Protein 5LVA (pdb70)

Solvent-accessible surface area: 15541 Å² total; per-residue (Å²): 189,109,5,0,0,1,1,0,25,64,70,12,138,143,12,95,11,6,78,25,4,0,65,37,3,121,115,7,120,29,25,46,50,14,29,0,34,127,67,15,111,110,32,63,23,71,44,116,81,2,26,106,33,0,79,101,11,75,13,6,0,6,2,0,14,22,67,37,15,19,2,0,8,0,0,10,19,2,3,25,82,0,5,77,135,33,26,1,72,36,122,121,11,71,35,3,178,60,31,46,4,0,0,2,3,6,1,51,28,60,114,129,4,17,74,89,85,6,90,14,83,24,37,9,68,52,0,3,35,10,11,40,2,0,0,60,99,7,26,13,75,55,7,68,34,22,32,24,43,67,22,58,108,25,40,198,78,90,35,61,99,4,9,68,75,0,84,105,33,0,71,98,99,102,32,0,0,0,1,0,19,47,80,34,160,135,8,92,10,6,118,29,4,12,82,37,2,171,126,3,116,43,24,55,52,16,30,0,34,139,72,18,105,108,30,64,24,70,36,118,95,1,20,117,29,0,75,125,24,113,14,6,0,5,2,0,10,22,64,37,15,15,1,0,5,0,0,9,20,3,5,26,86,0,6,76,146,37,27,1,70,34,114,127,6,66,34,3,170,62,32,46,5,0,0,2,2,7,0,49,29,50,107,119,7,17,94,84,80,14,88,11,79,36,31,7,70,59,0,1,49,8,13,39,2,1,0,60,101,6,30,14,71,56,6,72,33,20,32,17,45,71,25,72,107,32,30,203,80,93,51,63,99,5,10,87,91,0,82,108,30,0,70,96,94,105

Organism: Bacillus subtilis (NCBI:txid1423)

InterPro domains:
  IPR003680 Flavodoxin-like fold [PF02525] (1-170)
  IPR029039 Flavoprotein-like superfamily [G3DSA:3.40.50.360] (1-174)
  IPR029039 Flavoprotein-like superfamily [SSF52218] (1-173)
  IPR046980 Glutathione-regulated potassium-efflux system ancillary protein KefG/KefF [PTHR47307] (1-172)

B-factor: mean 28.19, std 11.15, range [11.03, 95.71]

Radius of gyration: 20.19 Å; Cα contacts (8 Å, |Δi|>4): 621; chains: 2; bounding box: 51×56×42 Å

Secondary structure (DSSP, 8-state):
--EEEEE--TTTTT-SHHHHHHHTTTT-TTEEEEEHHHH-TT----HHHHHHHHHH-SEEEEEEE-BTTB--HHHHHHHHHHS-BTTTBSSS--TTTT-EEEEEEE-SS-GGGSSTTSTT-S-HHHHTHHHHHHHHHHT-EEPPPEEE-STTTS-HHHHHHHHHHHHHHHH---/-EEEE--TTTTT-SHHHHHHHHHSS-TT-EEEEHHHH-TT----HHHHHHHHHT-SEEEEEEE-BTTB--HHHHHHHHHHS-BTTTBSTT--TTTT-EEEEEEE-SS-GGGSSTTSTT-S-HHHHTHHHHHHHHHHTPEEPPPEEE--TTT--THHHHHHHHHHHHHHH---

Structure (mmCIF, N/CA/C/O backbone):
data_5LVA
#
_entry.id   5LVA
#
_cell.length_a   66.840
_cell.length_b   66.840
_cell.length_c   335.000
_cell.angle_alpha   90.000
_cell.angle_beta   90.000
_cell.angle_gamma   120.000
#
_symmetry.space_group_name_H-M   'P 61 2 2'
#
loop_
_entity.id
_entity.type
_entity.pdbx_description
1 polymer 'NAD(P)H-FMN oxidoreductase'
2 non-polymer 'FLAVIN MONONUCLEOTIDE'
3 water water
#
loop_
_atom_site.group_PDB
_atom_site.id
_atom_site.type_symbol
_atom_site.label_atom_id
_atom_site.label_alt_id
_atom_site.label_comp_id
_atom_site.label_asym_id
_atom_site.label_entity_id
_atom_site.label_seq_id
_atom_site.pdbx_PDB_ins_code
_atom_site.Cartn_x
_atom_site.Cartn_y
_atom_site.Cartn_z
_atom_site.occupancy
_atom_site.B_iso_or_equiv
_atom_site.auth_seq_id
_atom_site.auth_comp_id
_atom_site.auth_asym_id
_atom_site.auth_atom_id
_atom_site.pdbx_PDB_model_num
ATOM 1 N N . MET A 1 1 ? 36.506 -9.414 8.196 1.00 38.89 1 MET A N 1
ATOM 2 C CA . MET A 1 1 ? 36.848 -8.982 6.839 1.00 43.71 1 MET A CA 1
ATOM 3 C C . MET A 1 1 ? 36.818 -10.159 5.863 1.00 36.77 1 MET A C 1
ATOM 4 O O . MET A 1 1 ? 35.949 -10.219 5.000 1.00 37.75 1 MET A O 1
ATOM 9 N N . LYS A 1 2 ? 37.750 -11.098 6.000 1.00 32.52 2 LYS A N 1
ATOM 10 C CA . LYS A 1 2 ? 37.760 -12.271 5.123 1.00 31.79 2 LYS A CA 1
ATOM 11 C C . LYS A 1 2 ? 36.836 -13.377 5.619 1.00 28.04 2 LYS A C 1
ATOM 12 O O . LYS A 1 2 ? 37.108 -14.024 6.615 1.00 22.69 2 LYS A O 1
ATOM 18 N N . VAL A 1 3 ? 35.750 -13.608 4.895 1.00 28.00 3 VAL A N 1
ATOM 19 C CA . VAL A 1 3 ? 34.729 -14.521 5.367 1.00 22.89 3 VAL A CA 1
ATOM 20 C C . VAL A 1 3 ? 34.521 -15.710 4.450 1.00 23.64 3 VAL A C 1
ATOM 21 O O . VAL A 1 3 ? 34.152 -15.555 3.297 1.00 27.94 3 VAL A O 1
ATOM 25 N N . LEU A 1 4 ? 34.747 -16.904 4.983 1.00 22.98 4 LEU A N 1
ATOM 26 C CA . LEU A 1 4 ? 34.521 -18.139 4.253 1.00 18.46 4 LEU A CA 1
ATOM 27 C C . LEU A 1 4 ? 33.127 -18.686 4.565 1.00 22.54 4 LEU A C 1
ATOM 28 O O . LEU A 1 4 ? 32.828 -18.988 5.710 1.00 24.95 4 LEU A O 1
ATOM 33 N N . VAL A 1 5 ? 32.261 -18.773 3.561 1.00 21.79 5 VAL A N 1
ATOM 34 C CA . VAL A 1 5 ? 30.924 -19.317 3.763 1.00 17.70 5 VAL A CA 1
ATOM 35 C C . VAL A 1 5 ? 30.847 -20.695 3.159 1.00 21.00 5 VAL A C 1
ATOM 36 O O . VAL A 1 5 ? 30.823 -20.847 1.939 1.00 24.36 5 VAL A O 1
ATOM 40 N N . LEU A 1 6 ? 30.802 -21.704 4.014 1.00 19.14 6 LEU A N 1
ATOM 41 C CA . LEU A 1 6 ? 30.662 -23.067 3.551 1.00 17.05 6 LEU A CA 1
ATOM 42 C C . LEU A 1 6 ? 29.196 -23.468 3.534 1.00 19.77 6 LEU A C 1
ATOM 43 O O . LEU A 1 6 ? 28.612 -23.694 4.578 1.00 19.90 6 LEU A O 1
ATOM 48 N N . ALA A 1 7 ? 28.598 -23.549 2.346 1.00 20.37 7 ALA A N 1
ATOM 49 C CA . ALA A 1 7 ? 27.179 -23.878 2.243 1.00 16.25 7 ALA A CA 1
ATOM 50 C C . ALA A 1 7 ? 26.984 -25.362 2.034 1.00 18.61 7 ALA A C 1
ATOM 51 O O . ALA A 1 7 ? 27.612 -25.956 1.172 1.00 19.35 7 ALA A O 1
ATOM 53 N N . PHE A 1 8 ? 26.116 -25.960 2.845 1.00 17.62 8 PHE A N 1
ATOM 54 C CA . PHE A 1 8 ? 25.852 -27.386 2.761 1.00 16.50 8 PHE A CA 1
ATOM 55 C C . PHE A 1 8 ? 24.380 -27.668 2.482 1.00 19.89 8 PHE A C 1
ATOM 56 O O . PHE A 1 8 ? 23.570 -27.791 3.396 1.00 23.61 8 PHE A O 1
ATOM 64 N N . HIS A 1 9 ? 24.052 -27.777 1.209 1.00 15.66 9 HIS A N 1
ATOM 65 C CA . HIS A 1 9 ? 22.720 -28.094 0.774 1.00 16.47 9 HIS A CA 1
ATOM 66 C C . HIS A 1 9 ? 22.823 -29.099 -0.366 1.00 20.77 9 HIS A C 1
ATOM 67 O O . HIS A 1 9 ? 23.565 -28.890 -1.309 1.00 21.27 9 HIS A O 1
ATOM 74 N N . PRO A 1 10 ? 22.101 -30.215 -0.260 1.00 23.00 10 PRO A N 1
ATOM 75 C CA . PRO A 1 10 ? 22.235 -31.299 -1.233 1.00 16.94 10 PRO A CA 1
ATOM 76 C C . PRO A 1 10 ? 21.944 -30.879 -2.666 1.00 21.95 10 PRO A C 1
ATOM 77 O O . PRO A 1 10 ? 22.508 -31.448 -3.596 1.00 27.71 10 PRO A O 1
ATOM 81 N N . ASN A 1 11 ? 21.081 -29.888 -2.842 1.00 25.45 11 ASN A N 1
ATOM 82 C CA . ASN A 1 11 ? 20.730 -29.414 -4.172 1.00 18.79 11 ASN A CA 1
ATOM 83 C C . ASN A 1 11 ? 20.452 -27.929 -4.154 1.00 24.89 11 ASN A C 1
ATOM 84 O O . ASN A 1 11 ? 19.316 -27.498 -4.001 1.00 25.68 11 ASN A O 1
ATOM 89 N N . MET A 1 12 ? 21.501 -27.149 -4.328 1.00 24.41 12 MET A N 1
ATOM 90 C CA . MET A 1 12 ? 21.406 -25.701 -4.290 1.00 25.13 12 MET A CA 1
ATOM 91 C C . MET A 1 12 ? 20.590 -25.078 -5.441 1.00 33.65 12 MET A C 1
ATOM 92 O O . MET A 1 12 ? 20.290 -23.888 -5.420 1.00 37.74 12 MET A O 1
ATOM 97 N N . GLU A 1 13 ? 20.258 -25.866 -6.455 1.00 28.29 13 GLU A N 1
ATOM 98 C CA . GLU A 1 13 ? 19.435 -25.374 -7.551 1.00 33.37 13 GLU A CA 1
ATOM 99 C C . GLU A 1 13 ? 17.966 -25.499 -7.192 1.00 33.26 13 GLU A C 1
ATOM 100 O O . GLU A 1 13 ? 17.1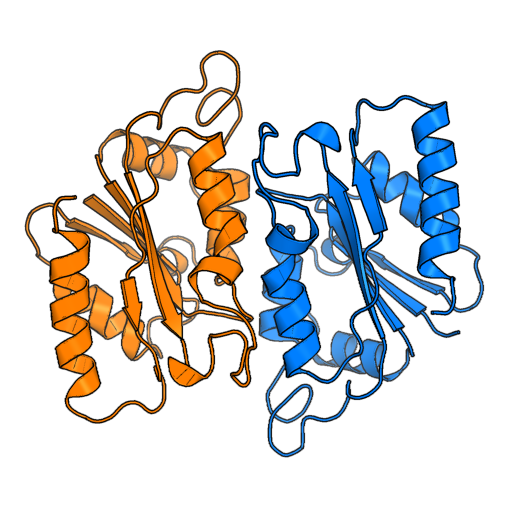45 -24.694 -7.621 1.00 40.57 13 GLU A O 1
ATOM 106 N N . GLN A 1 14 ? 17.641 -26.525 -6.413 1.00 30.00 14 GLN A N 1
ATOM 107 C CA . GLN A 1 14 ? 16.268 -26.772 -5.990 1.00 27.44 14 GLN A CA 1
ATOM 108 C C . GLN A 1 14 ? 15.947 -26.009 -4.707 1.00 26.76 14 GLN A C 1
ATOM 109 O O . GLN A 1 14 ? 14.788 -25.789 -4.383 1.00 27.81 14 GLN A O 1
ATOM 115 N N . SER A 1 15 ? 16.992 -25.613 -3.989 1.00 26.84 15 SER A N 1
ATOM 116 C CA . SER A 1 15 ? 16.868 -24.836 -2.758 1.00 24.98 15 SER A CA 1
ATOM 117 C C . SER A 1 15 ? 16.076 -23.571 -2.992 1.00 21.80 15 SER A C 1
ATOM 118 O O . SER A 1 15 ? 16.223 -22.941 -4.028 1.00 29.08 15 SER A O 1
ATOM 121 N N . VAL A 1 16 ? 15.248 -23.189 -2.032 1.00 19.26 16 VAL A N 1
ATOM 122 C CA . VAL A 1 16 ? 14.588 -21.902 -2.109 1.00 20.66 16 VAL A CA 1
ATOM 123 C C . VAL A 1 16 ? 15.264 -20.882 -1.205 1.00 21.47 16 VAL A C 1
ATOM 124 O O . VAL A 1 16 ? 15.711 -19.843 -1.679 1.00 24.32 16 VAL A O 1
ATOM 128 N N . VAL A 1 17 ? 15.350 -21.190 0.089 1.00 23.51 17 VAL A N 1
ATOM 129 C CA . VAL A 1 17 ? 15.819 -20.235 1.092 1.00 19.63 17 VAL A CA 1
ATOM 130 C C . VAL A 1 17 ? 17.323 -20.009 1.060 1.00 22.72 17 VAL A C 1
ATOM 131 O O . VAL A 1 17 ? 17.794 -18.879 0.966 1.00 24.10 17 VAL A O 1
ATOM 135 N N . ASN A 1 18 ? 18.079 -21.091 1.150 1.00 23.06 18 ASN A N 1
ATOM 136 C CA . ASN A 1 18 ? 19.525 -20.993 1.174 1.00 20.37 18 ASN A CA 1
ATOM 137 C C . ASN A 1 18 ? 20.082 -20.430 -0.108 1.00 24.80 18 ASN A C 1
ATOM 138 O O . ASN A 1 18 ? 21.070 -19.699 -0.094 1.00 25.84 18 ASN A O 1
ATOM 143 N N . ARG A 1 19 ? 19.422 -20.753 -1.212 1.00 25.45 19 ARG A N 1
ATOM 144 C CA . ARG A 1 19 ? 19.762 -20.191 -2.512 1.00 25.88 19 ARG A CA 1
ATOM 145 C C . ARG A 1 19 ? 19.650 -18.661 -2.493 1.00 29.08 19 ARG A C 1
ATOM 146 O O . ARG A 1 19 ? 20.558 -17.948 -2.917 1.00 31.11 19 ARG A O 1
ATOM 154 N N . ALA A 1 20 ? 18.535 -18.167 -1.975 1.00 25.70 20 ALA A N 1
ATOM 155 C CA . ALA A 1 20 ? 18.310 -16.734 -1.856 1.00 25.16 20 ALA A CA 1
ATOM 156 C C . ALA A 1 20 ? 19.335 -16.057 -0.953 1.00 25.65 20 ALA A C 1
ATOM 157 O O . ALA A 1 20 ? 19.757 -14.931 -1.206 1.00 28.10 20 ALA A O 1
ATOM 159 N N . PHE A 1 21 ? 19.719 -16.741 0.111 1.00 26.89 21 PHE A N 1
ATOM 160 C CA . PHE A 1 21 ? 20.681 -16.198 1.051 1.00 24.73 21 PHE A CA 1
ATOM 161 C C . PHE A 1 21 ? 22.047 -16.131 0.399 1.00 25.20 21 PHE A C 1
ATOM 162 O O . PHE A 1 21 ? 22.723 -15.110 0.452 1.00 30.62 21 PHE A O 1
ATOM 170 N N . ALA A 1 22 ? 22.447 -17.233 -0.213 1.00 20.81 22 ALA A N 1
ATOM 171 C CA . ALA A 1 22 ? 23.711 -17.298 -0.926 1.00 26.52 22 ALA A CA 1
ATOM 172 C C . ALA A 1 22 ? 23.830 -16.230 -2.020 1.00 31.18 22 ALA A C 1
ATOM 173 O O . ALA A 1 22 ? 24.902 -15.667 -2.208 1.00 38.79 22 ALA A O 1
ATOM 175 N N . ASP A 1 23 ? 22.738 -15.953 -2.731 1.00 29.42 23 ASP A N 1
ATOM 176 C CA . ASP A 1 23 ? 22.749 -14.981 -3.833 1.00 38.35 23 ASP A CA 1
ATOM 177 C C . ASP A 1 23 ? 23.211 -13.592 -3.417 1.00 35.09 23 ASP A C 1
ATOM 178 O O . ASP A 1 23 ? 23.824 -12.875 -4.198 1.00 37.13 23 ASP A O 1
ATOM 183 N N . THR A 1 24 ? 22.907 -13.216 -2.184 1.00 28.66 24 THR A N 1
ATOM 184 C CA . THR A 1 24 ? 23.190 -11.877 -1.701 1.00 26.52 24 THR A CA 1
ATOM 185 C C . THR A 1 24 ? 24.676 -11.640 -1.451 1.00 34.74 24 THR A C 1
ATOM 186 O O . THR A 1 24 ? 25.081 -10.516 -1.204 1.00 39.91 24 THR A O 1
ATOM 190 N N . LEU A 1 25 ? 25.486 -12.692 -1.529 1.00 39.03 25 LEU A N 1
ATOM 191 C CA . LEU A 1 25 ? 26.914 -12.591 -1.228 1.00 38.97 25 LEU A CA 1
ATOM 192 C C . LEU A 1 25 ? 27.852 -12.766 -2.442 1.00 49.31 25 LEU A C 1
ATOM 193 O O . LEU A 1 25 ? 29.072 -12.679 -2.306 1.00 48.72 25 LEU A O 1
ATOM 198 N N . LYS A 1 26 ? 27.288 -12.984 -3.627 1.00 50.80 26 LYS A N 1
ATOM 199 C CA . LYS A 1 26 ? 28.090 -13.247 -4.827 1.00 58.13 26 LYS A CA 1
ATOM 200 C C . LYS A 1 26 ? 28.834 -12.028 -5.373 1.00 62.18 26 LYS A C 1
ATOM 201 O O . LYS A 1 26 ? 29.207 -12.003 -6.551 1.00 56.82 26 LYS A O 1
ATOM 207 N N . ASP A 1 27 ? 29.056 -11.025 -4.537 1.00 60.95 27 ASP A N 1
ATOM 208 C CA . ASP A 1 27 ? 29.670 -9.795 -5.010 1.00 62.70 27 ASP A CA 1
ATOM 209 C C . ASP A 1 27 ? 30.190 -8.985 -3.841 1.00 61.70 27 ASP A C 1
ATOM 210 O O . ASP A 1 27 ? 30.900 -8.001 -4.025 1.00 69.84 27 ASP A O 1
ATOM 215 N N . ALA A 1 28 ? 29.826 -9.397 -2.635 1.00 51.81 28 ALA A N 1
ATOM 216 C CA . ALA A 1 28 ? 30.389 -8.783 -1.451 1.00 57.46 28 ALA A CA 1
ATOM 217 C C . ALA A 1 28 ? 31.888 -9.054 -1.423 1.00 60.23 28 ALA A C 1
ATOM 218 O O . ALA A 1 28 ? 32.311 -10.206 -1.432 1.00 58.40 28 ALA A O 1
ATOM 220 N N . PRO A 1 29 ? 32.703 -7.996 -1.428 1.00 60.53 29 PRO A N 1
ATOM 221 C CA . PRO A 1 29 ? 34.132 -8.261 -1.291 1.00 55.16 29 PRO A CA 1
ATOM 222 C C . PRO A 1 29 ? 34.397 -8.897 0.061 1.00 49.92 29 PRO A C 1
ATOM 223 O O . PRO A 1 29 ? 33.663 -8.642 1.017 1.00 50.91 29 PRO A O 1
ATOM 227 N N . GLY A 1 30 ? 35.420 -9.737 0.130 1.00 50.59 30 GLY A N 1
ATOM 228 C CA . GLY A 1 30 ? 35.751 -10.419 1.364 1.00 44.78 30 GLY A CA 1
ATOM 229 C C . GLY A 1 30 ? 35.095 -11.779 1.492 1.00 38.70 30 GLY A C 1
ATOM 230 O O . GLY A 1 30 ? 35.603 -12.645 2.194 1.00 36.06 30 GLY A O 1
ATOM 231 N N . ILE A 1 31 ? 33.968 -11.966 0.813 1.00 33.72 31 ILE A N 1
ATOM 232 C CA . ILE A 1 31 ? 33.238 -13.217 0.894 1.00 31.90 31 ILE A CA 1
ATOM 233 C C . ILE A 1 31 ? 33.741 -14.239 -0.104 1.00 29.96 31 ILE A C 1
ATOM 234 O O . ILE A 1 31 ? 33.838 -13.967 -1.290 1.00 29.37 31 ILE A O 1
ATOM 239 N N . THR A 1 32 ? 34.052 -15.422 0.400 1.00 29.83 32 THR A N 1
ATOM 240 C CA . THR A 1 32 ? 34.279 -16.600 -0.415 1.00 22.56 32 THR A CA 1
ATOM 241 C C . THR A 1 32 ? 33.120 -17.567 -0.201 1.00 24.27 32 THR A C 1
ATOM 242 O O . THR A 1 32 ? 33.062 -18.232 0.824 1.00 28.06 32 THR A O 1
ATOM 246 N N . LEU A 1 33 ? 32.185 -17.642 -1.137 1.00 26.61 33 LEU A N 1
ATOM 247 C CA . LEU A 1 33 ? 31.081 -18.577 -0.971 1.00 26.60 33 LEU A CA 1
ATOM 248 C C . LEU A 1 33 ? 31.401 -19.864 -1.696 1.00 25.79 33 LEU A C 1
ATOM 249 O O . LEU A 1 33 ? 31.999 -19.849 -2.752 1.00 31.54 33 LEU A O 1
ATOM 254 N N . ARG A 1 34 ? 31.036 -20.982 -1.089 1.00 27.88 34 ARG A N 1
ATOM 255 C CA . ARG A 1 34 ? 31.283 -22.284 -1.671 1.00 24.02 34 ARG A CA 1
ATOM 256 C C . ARG A 1 34 ? 30.059 -23.168 -1.497 1.00 24.31 34 ARG A C 1
ATOM 257 O O . ARG A 1 34 ? 29.361 -23.094 -0.497 1.00 25.93 34 ARG A O 1
ATOM 265 N N . ASP A 1 35 ? 29.813 -23.992 -2.505 1.00 25.74 35 ASP A N 1
ATOM 266 C CA . ASP A 1 35 ? 28.722 -24.941 -2.532 1.00 20.83 35 ASP A CA 1
ATOM 267 C C . ASP A 1 35 ? 29.348 -26.309 -2.457 1.00 24.33 35 ASP A C 1
ATOM 268 O O . ASP A 1 35 ? 29.777 -26.866 -3.476 1.00 32.66 35 ASP A O 1
ATOM 273 N N . LEU A 1 36 ? 29.402 -26.869 -1.260 1.00 22.11 36 LEU A N 1
ATOM 274 C CA . LEU A 1 36 ? 30.207 -28.061 -1.062 1.00 20.48 36 LEU A CA 1
ATOM 275 C C . LEU A 1 36 ? 29.647 -29.322 -1.700 1.00 24.94 36 LEU A C 1
ATOM 276 O O . LEU A 1 36 ? 30.412 -30.136 -2.187 1.00 27.02 36 LEU A O 1
ATOM 281 N N . TYR A 1 37 ? 28.329 -29.482 -1.721 1.00 23.48 37 TYR A N 1
ATOM 282 C CA . TYR A 1 37 ? 27.733 -30.633 -2.385 1.00 21.43 37 TYR A CA 1
ATOM 283 C C . TYR A 1 37 ? 28.006 -30.587 -3.880 1.00 23.16 37 TYR A C 1
ATOM 284 O O . TYR A 1 37 ? 28.140 -31.612 -4.534 1.00 27.70 37 TYR A O 1
ATOM 293 N N . GLN A 1 38 ? 28.072 -29.380 -4.416 1.00 23.59 38 GLN A N 1
ATOM 294 C CA . GLN A 1 38 ? 28.430 -29.172 -5.804 1.00 25.40 38 GLN A CA 1
ATOM 295 C C . GLN A 1 38 ? 29.888 -29.553 -6.066 1.00 25.83 38 GLN A C 1
ATOM 296 O O . GLN A 1 38 ? 30.179 -30.240 -7.032 1.00 32.24 38 GLN A O 1
ATOM 302 N N . GLU A 1 39 ? 30.802 -29.133 -5.200 1.00 26.24 39 GLU A N 1
ATOM 303 C CA . GLU A 1 39 ? 32.213 -29.407 -5.421 1.00 21.46 39 GLU A CA 1
ATOM 304 C C . GLU A 1 39 ? 32.587 -30.843 -5.144 1.00 25.58 39 GLU A C 1
ATOM 305 O O . GLU A 1 39 ? 33.506 -31.373 -5.755 1.00 29.00 39 GLU A O 1
ATOM 311 N N . TYR A 1 40 ? 31.891 -31.483 -4.218 1.00 22.80 40 TYR A N 1
ATOM 312 C CA . TYR A 1 40 ? 32.174 -32.880 -3.919 1.00 21.92 40 TYR A CA 1
ATOM 313 C C . TYR A 1 40 ? 30.918 -33.706 -4.077 1.00 25.53 40 TYR A C 1
ATOM 314 O O . TYR A 1 40 ? 30.313 -34.099 -3.089 1.00 30.22 40 TYR A O 1
ATOM 323 N N . PRO A 1 41 ? 30.514 -33.969 -5.325 1.00 24.64 41 PRO A N 1
ATOM 324 C CA . PRO A 1 41 ? 29.280 -34.712 -5.581 1.00 25.76 41 PRO A CA 1
ATOM 325 C C . PRO A 1 41 ? 29.349 -36.163 -5.103 1.00 27.42 41 PRO A C 1
ATOM 326 O O . PRO A 1 41 ? 28.328 -36.775 -4.819 1.00 30.29 41 PRO A O 1
ATOM 330 N N . ASP A 1 42 ? 30.546 -36.709 -5.003 1.00 27.57 42 ASP A N 1
ATOM 331 C CA . ASP A 1 42 ? 30.676 -38.060 -4.500 1.00 26.29 42 ASP A CA 1
ATOM 332 C C . ASP A 1 42 ? 31.121 -38.037 -3.045 1.00 25.72 42 ASP A C 1
ATOM 333 O O . ASP A 1 42 ? 31.547 -39.049 -2.506 1.00 32.94 42 ASP A O 1
ATOM 338 N N . GLU A 1 43 ? 31.005 -36.865 -2.427 1.00 29.07 43 GLU A N 1
ATOM 339 C CA . GLU A 1 43 ? 31.361 -36.634 -1.018 1.00 28.76 43 GLU A CA 1
ATOM 340 C C . GLU A 1 43 ? 32.811 -36.969 -0.688 1.00 28.71 43 GLU A C 1
ATOM 341 O O . GLU A 1 43 ? 33.143 -37.180 0.469 1.00 30.75 43 GLU A O 1
ATOM 347 N N . ALA A 1 44 ? 33.673 -37.016 -1.699 1.00 27.14 44 ALA A N 1
ATOM 348 C CA . ALA A 1 44 ? 35.093 -37.246 -1.466 1.00 25.41 44 ALA A CA 1
ATOM 349 C C . ALA A 1 44 ? 35.794 -35.916 -1.272 1.00 22.96 44 ALA A C 1
ATOM 350 O O . ALA A 1 44 ? 36.058 -35.216 -2.228 1.00 28.01 44 ALA A O 1
ATOM 352 N N . ILE A 1 45 ? 36.095 -35.579 -0.022 1.00 29.35 45 ILE A N 1
ATOM 353 C CA . ILE A 1 45 ? 36.535 -34.236 0.330 1.00 22.25 45 ILE A CA 1
ATOM 354 C C . ILE A 1 45 ? 38.043 -34.083 0.211 1.00 21.97 45 ILE A C 1
ATOM 355 O O . ILE A 1 45 ? 38.796 -34.956 0.603 1.00 27.26 45 ILE A O 1
ATOM 360 N N . ASP A 1 46 ? 38.469 -32.976 -0.372 1.00 22.96 46 ASP A N 1
ATOM 361 C CA . ASP A 1 46 ? 39.875 -32.634 -0.459 1.00 22.40 46 ASP A CA 1
ATOM 362 C C . ASP A 1 46 ? 40.277 -31.960 0.857 1.00 22.84 46 ASP A C 1
ATOM 363 O O . ASP A 1 46 ? 40.100 -30.756 1.034 1.00 22.74 46 ASP A O 1
ATOM 368 N N . VAL A 1 47 ? 40.804 -32.749 1.783 1.00 21.78 47 VAL A N 1
ATOM 369 C CA . VAL A 1 47 ? 41.037 -32.277 3.135 1.00 19.85 47 VAL A CA 1
ATOM 370 C C . VAL A 1 47 ? 41.985 -31.084 3.165 1.00 22.88 47 VAL A C 1
ATOM 371 O O . VAL A 1 47 ? 41.696 -30.070 3.790 1.00 21.00 47 VAL A O 1
ATOM 375 N N . GLU A 1 48 ? 43.096 -31.199 2.456 1.00 24.87 48 GLU A N 1
ATOM 376 C CA . GLU A 1 48 ? 44.109 -30.157 2.454 1.00 20.69 48 GLU A CA 1
ATOM 377 C C . GLU A 1 48 ? 43.565 -28.863 1.884 1.00 19.78 48 GLU A C 1
ATOM 378 O O . GLU A 1 48 ? 43.868 -27.787 2.380 1.00 23.89 48 GLU A O 1
ATOM 384 N N . LYS A 1 49 ? 42.755 -28.980 0.843 1.00 22.42 49 LYS A N 1
ATOM 385 C CA . LYS A 1 49 ? 42.121 -27.830 0.220 1.00 18.49 49 LYS A CA 1
ATOM 386 C C . LYS A 1 49 ? 41.248 -27.085 1.217 1.00 23.39 49 LYS A C 1
ATOM 387 O O . LYS A 1 49 ? 41.338 -25.866 1.342 1.00 27.22 49 LYS A O 1
ATOM 393 N N . GLU A 1 50 ? 40.411 -27.836 1.926 1.00 23.10 50 GLU A N 1
ATOM 394 C CA . GLU A 1 50 ? 39.524 -27.280 2.934 1.00 17.39 50 GLU A CA 1
ATOM 395 C C . GLU A 1 50 ? 40.304 -26.620 4.061 1.00 18.43 50 GLU A C 1
ATOM 396 O O . GLU A 1 50 ? 40.031 -25.481 4.422 1.00 23.69 50 GLU A O 1
ATOM 402 N N . GLN A 1 51 ? 41.271 -27.342 4.613 1.00 18.92 51 GLN A N 1
ATOM 403 C CA . GLN A 1 51 ? 42.153 -26.785 5.628 1.00 18.46 51 GLN A CA 1
ATOM 404 C C . GLN A 1 51 ? 42.772 -25.473 5.182 1.00 21.16 51 GLN A C 1
ATOM 405 O O . GLN A 1 51 ? 42.754 -24.505 5.923 1.00 27.76 51 GLN A O 1
ATOM 411 N N . LYS A 1 52 ? 43.304 -25.442 3.965 1.00 20.89 52 LYS A N 1
ATOM 412 C CA . LYS A 1 52 ? 44.000 -24.265 3.454 1.00 22.69 52 LYS A CA 1
ATOM 413 C C . LYS A 1 52 ? 43.086 -23.068 3.297 1.00 23.92 52 LYS A C 1
ATOM 414 O O . LYS A 1 52 ? 43.516 -21.929 3.418 1.00 28.61 52 LYS A O 1
ATOM 420 N N . LEU A 1 53 ? 41.822 -23.328 3.015 1.00 23.30 53 LEU A N 1
ATOM 421 C CA . LEU A 1 53 ? 40.863 -22.249 2.867 1.00 21.25 53 LEU A CA 1
ATOM 422 C C . LEU A 1 53 ? 40.494 -21.663 4.216 1.00 23.46 53 LEU A C 1
ATOM 423 O O . LEU A 1 53 ? 40.410 -20.448 4.356 1.00 25.96 53 LEU A O 1
ATOM 428 N N . CYS A 1 54 ? 40.261 -22.528 5.199 1.00 24.93 54 CYS A N 1
ATOM 429 C CA . CYS A 1 54 ? 40.018 -22.079 6.576 1.00 22.60 54 CYS A CA 1
ATOM 430 C C . CYS A 1 54 ? 41.160 -21.190 7.049 1.00 24.72 54 CYS A C 1
ATOM 431 O O . CYS A 1 54 ? 40.937 -20.122 7.595 1.00 27.66 54 CYS A O 1
ATOM 434 N N . GLU A 1 55 ? 42.385 -21.646 6.825 1.00 25.77 55 GLU A N 1
ATOM 435 C CA . GLU A 1 55 ? 43.572 -20.887 7.174 1.00 26.51 55 GLU A CA 1
ATOM 436 C C . GLU A 1 55 ? 43.579 -19.469 6.592 1.00 27.74 55 GLU A C 1
ATOM 437 O O . GLU A 1 55 ? 44.025 -18.525 7.242 1.00 32.15 55 GLU A O 1
ATOM 443 N N . GLU A 1 56 ? 43.067 -19.314 5.379 1.00 25.66 56 GLU A N 1
ATOM 444 C CA . GLU A 1 56 ? 43.173 -18.045 4.677 1.00 24.36 56 GLU A CA 1
ATOM 445 C C . GLU A 1 56 ? 42.065 -17.049 5.010 1.00 26.54 56 GLU A C 1
ATOM 446 O O . GLU A 1 56 ? 42.133 -15.906 4.590 1.00 32.48 56 GLU A O 1
ATOM 452 N N . HIS A 1 57 ? 41.058 -17.459 5.773 1.00 27.44 57 HIS A N 1
ATOM 453 C CA . HIS A 1 57 ? 39.965 -16.554 6.133 1.00 22.71 57 HIS A CA 1
ATOM 454 C C . HIS A 1 57 ? 39.864 -16.326 7.633 1.00 26.56 57 HIS A C 1
ATOM 455 O O . HIS A 1 57 ? 40.318 -17.146 8.421 1.00 27.27 57 HIS A O 1
ATOM 462 N N . ASP A 1 58 ? 39.253 -15.209 8.018 1.00 27.07 58 ASP A N 1
ATOM 463 C CA . ASP A 1 58 ? 39.209 -14.792 9.417 1.00 23.23 58 ASP A CA 1
ATOM 464 C C . ASP A 1 58 ? 37.979 -15.335 10.125 1.00 24.67 58 ASP A C 1
ATOM 465 O O . ASP A 1 58 ? 37.978 -15.512 11.335 1.00 26.14 58 ASP A O 1
ATOM 470 N N . ARG A 1 59 ? 36.928 -15.592 9.359 1.00 22.83 59 ARG A N 1
ATOM 471 C CA . ARG A 1 59 ? 35.671 -16.071 9.893 1.00 18.94 59 ARG A CA 1
ATOM 472 C C . ARG A 1 59 ? 35.138 -17.199 9.026 1.00 20.92 59 ARG A C 1
ATOM 473 O O . ARG A 1 59 ? 35.155 -17.102 7.815 1.00 22.92 59 ARG A O 1
ATOM 481 N N . ILE A 1 60 ? 34.661 -18.268 9.650 1.00 23.57 60 ILE A N 1
ATOM 482 C CA . ILE A 1 60 ? 34.088 -19.388 8.919 1.00 18.96 60 ILE A CA 1
ATOM 483 C C . ILE A 1 60 ? 32.607 -19.560 9.236 1.00 22.31 60 ILE A C 1
ATOM 484 O O . ILE A 1 60 ? 32.217 -19.677 10.393 1.00 17.06 60 ILE A O 1
ATOM 489 N N . VAL A 1 61 ? 31.790 -19.558 8.188 1.00 23.41 61 VAL A N 1
ATOM 490 C CA . VAL A 1 61 ? 30.343 -19.627 8.320 1.00 17.01 61 VAL A CA 1
ATOM 491 C C . VAL A 1 61 ? 29.813 -20.923 7.755 1.00 14.85 61 VAL A C 1
ATOM 492 O O . VAL A 1 61 ? 29.983 -21.199 6.582 1.00 21.09 61 VAL A O 1
ATOM 496 N N . PHE A 1 62 ? 29.174 -21.723 8.592 1.00 17.31 62 PHE A N 1
ATOM 497 C CA . PHE A 1 62 ? 28.553 -22.954 8.131 1.00 17.49 62 PHE A CA 1
ATOM 498 C C . PHE A 1 62 ? 27.085 -22.694 7.834 1.00 17.73 62 PHE A C 1
ATOM 499 O O . PHE A 1 62 ? 26.306 -22.410 8.739 1.00 18.48 62 PHE A O 1
ATOM 507 N N . GLN A 1 63 ? 26.720 -22.757 6.555 1.00 18.87 63 GLN A N 1
ATOM 508 C CA . GLN A 1 63 ? 25.359 -22.481 6.126 1.00 15.47 63 GLN A CA 1
ATOM 509 C C . GLN A 1 63 ? 24.679 -23.757 5.681 1.00 17.55 63 GLN A C 1
ATOM 510 O O . GLN A 1 63 ? 25.187 -24.459 4.823 1.00 18.38 63 GLN A O 1
ATOM 516 N N . PHE A 1 64 ? 23.526 -24.060 6.263 1.00 18.97 64 PHE A N 1
ATOM 517 C CA . PHE A 1 64 ? 22.823 -25.283 5.924 1.00 15.64 64 PHE A CA 1
ATOM 518 C C . PHE A 1 64 ? 21.374 -25.204 6.328 1.00 15.39 64 PHE A C 1
ATOM 519 O O . PHE A 1 64 ? 21.007 -24.354 7.114 1.00 18.52 64 PHE A O 1
ATOM 527 N N . PRO A 1 65 ? 20.528 -26.062 5.751 1.00 18.51 65 PRO A N 1
ATOM 528 C CA . PRO A 1 65 ? 19.178 -26.167 6.292 1.00 15.80 65 PRO A CA 1
ATOM 529 C C . PRO A 1 65 ? 19.176 -27.074 7.509 1.00 19.32 65 PRO A C 1
ATOM 530 O O . PRO A 1 65 ? 19.975 -28.004 7.570 1.00 19.27 65 PRO A O 1
ATOM 534 N N . LEU A 1 66 ? 18.293 -26.800 8.460 1.00 18.46 66 LEU A N 1
ATOM 535 C CA . LEU A 1 66 ? 18.111 -27.665 9.603 1.00 15.65 66 LEU A CA 1
ATOM 536 C C . LEU A 1 66 ? 17.416 -28.940 9.184 1.00 19.05 66 LEU A C 1
ATOM 537 O O . LEU A 1 66 ? 16.242 -28.926 8.826 1.00 18.32 66 LEU A O 1
ATOM 542 N N . TYR A 1 67 ? 18.161 -30.035 9.242 1.00 17.32 67 TYR A N 1
ATOM 543 C CA . TYR A 1 67 ? 17.648 -31.358 8.959 1.00 15.91 67 TYR A CA 1
ATOM 544 C C . TYR A 1 67 ? 17.700 -32.182 10.222 1.00 18.73 67 TYR A C 1
ATOM 545 O O . TYR A 1 67 ? 18.781 -32.397 10.752 1.00 22.87 67 TYR A O 1
ATOM 554 N N . TRP A 1 68 ? 16.547 -32.663 10.677 1.00 18.36 68 TRP A N 1
ATOM 555 C CA . TRP A 1 68 ? 16.413 -33.383 11.955 1.00 17.84 68 TRP A CA 1
ATOM 556 C C . TRP A 1 68 ? 17.261 -32.748 13.062 1.00 20.57 68 TRP A C 1
ATOM 557 O O . TRP A 1 68 ? 18.031 -33.410 13.755 1.00 21.64 68 TRP A O 1
ATOM 568 N N . TYR A 1 69 ? 17.097 -31.432 13.178 1.00 20.38 69 TYR A N 1
ATOM 569 C CA . TYR A 1 69 ? 17.684 -30.612 14.225 1.00 16.51 69 TYR A CA 1
ATOM 570 C C . TYR A 1 69 ? 19.199 -30.630 14.156 1.00 17.44 69 TYR A C 1
ATOM 571 O O . TYR A 1 69 ? 19.886 -30.194 15.067 1.00 19.46 69 TYR A O 1
ATOM 580 N N . SER A 1 70 ? 19.712 -31.113 13.039 1.00 20.52 70 SER A N 1
ATOM 581 C CA . SER A 1 70 ? 21.138 -31.082 12.777 1.00 20.15 70 SER A CA 1
ATOM 582 C C . SER A 1 70 ? 21.381 -30.558 11.354 1.00 17.19 70 SER A C 1
ATOM 583 O O . SER A 1 70 ? 20.533 -29.878 10.794 1.00 20.00 70 SER A O 1
ATOM 586 N N . SER A 1 71 ? 22.537 -30.874 10.787 1.00 15.72 71 SER A N 1
ATOM 587 C CA . SER A 1 71 ? 22.901 -30.419 9.458 1.00 15.71 71 SER A CA 1
ATOM 588 C C . SER A 1 71 ? 22.743 -31.558 8.454 1.00 19.64 71 SER A C 1
ATOM 589 O O . SER A 1 71 ? 22.498 -32.676 8.853 1.00 22.69 71 SER A O 1
ATOM 592 N N . PRO A 1 72 ? 22.869 -31.274 7.141 1.00 19.66 72 PRO A N 1
ATOM 593 C CA . PRO A 1 72 ? 23.011 -32.372 6.179 1.00 16.04 72 PRO A CA 1
ATOM 594 C C . PRO A 1 72 ? 24.267 -33.184 6.444 1.00 20.19 72 PRO A C 1
ATOM 595 O O . PRO A 1 72 ? 25.194 -32.654 7.023 1.00 21.46 72 PRO A O 1
ATOM 599 N N . PRO A 1 73 ? 24.306 -34.450 6.012 1.00 21.81 73 PRO A N 1
ATOM 600 C CA . PRO A 1 73 ? 25.435 -35.280 6.435 1.00 17.71 73 PRO A CA 1
ATOM 601 C C . PRO A 1 73 ? 26.809 -34.889 5.884 1.00 18.97 73 PRO A C 1
ATOM 602 O O . PRO A 1 73 ? 27.810 -35.320 6.441 1.00 24.42 73 PRO A O 1
ATOM 606 N N . LEU A 1 74 ? 26.886 -34.081 4.840 1.00 22.09 74 LEU A N 1
ATOM 607 C CA . LEU A 1 74 ? 28.191 -33.745 4.279 1.00 16.99 74 LEU A CA 1
ATOM 608 C C . LEU A 1 74 ? 28.981 -32.833 5.220 1.00 19.79 74 LEU A C 1
ATOM 609 O O . LEU A 1 74 ? 30.209 -32.876 5.261 1.00 19.34 74 LEU A O 1
ATOM 614 N N . LEU A 1 75 ? 28.272 -32.020 5.990 1.00 18.95 75 LEU A N 1
ATOM 615 C CA . LEU A 1 75 ? 28.920 -31.197 7.000 1.00 16.66 75 LEU A CA 1
ATOM 616 C C . LEU A 1 75 ? 29.501 -32.057 8.116 1.00 17.70 75 LEU A C 1
ATOM 617 O O . LEU A 1 75 ? 30.631 -31.839 8.535 1.00 23.57 75 LEU A O 1
ATOM 622 N N . LYS A 1 76 ? 28.744 -33.045 8.576 1.00 19.79 76 LYS A N 1
ATOM 623 C CA . LYS A 1 76 ? 29.247 -33.973 9.588 1.00 17.55 76 LYS A CA 1
ATOM 624 C C . LYS A 1 76 ? 30.524 -34.675 9.126 1.00 21.72 76 LYS A C 1
ATOM 625 O O . LYS A 1 76 ? 31.488 -34.790 9.883 1.00 24.39 76 LYS A O 1
ATOM 631 N N . LYS A 1 77 ? 30.512 -35.142 7.879 1.00 19.81 77 LYS A N 1
ATOM 632 C CA . LYS A 1 77 ? 31.683 -35.731 7.247 1.00 18.90 77 LYS A CA 1
ATOM 633 C C . LYS A 1 77 ? 32.823 -34.729 7.097 1.00 22.45 77 LYS A C 1
ATOM 634 O O . LYS A 1 77 ? 33.989 -35.071 7.272 1.00 21.73 77 LYS A O 1
ATOM 640 N N . TRP A 1 78 ? 32.476 -33.488 6.780 1.00 19.60 78 TRP A N 1
ATOM 641 C CA . TRP A 1 78 ? 33.460 -32.419 6.718 1.00 16.43 78 TRP A CA 1
ATOM 642 C C . TRP A 1 78 ? 34.182 -32.215 8.048 1.00 21.16 78 TRP A C 1
ATOM 643 O O . TRP A 1 78 ? 35.402 -32.108 8.079 1.00 22.80 78 TRP A O 1
ATOM 654 N N . LEU A 1 79 ? 33.429 -32.143 9.140 1.00 20.83 79 LEU A N 1
ATOM 655 C CA . LEU A 1 79 ? 34.032 -31.989 10.460 1.00 20.10 79 LEU A CA 1
ATOM 656 C C . LEU A 1 79 ? 34.963 -33.150 10.747 1.00 19.16 79 LEU A C 1
ATOM 657 O O . LEU A 1 79 ? 36.114 -32.955 11.114 1.00 23.18 79 LEU A O 1
ATOM 662 N N . ASP A 1 80 ? 34.455 -34.357 10.554 1.00 18.92 80 ASP A N 1
ATOM 663 C CA . ASP A 1 80 ? 35.205 -35.562 10.853 1.00 19.06 80 ASP A CA 1
ATOM 664 C C . ASP A 1 80 ? 36.502 -35.630 10.088 1.00 22.04 80 ASP A C 1
ATOM 665 O O . ASP A 1 80 ? 37.537 -36.003 10.645 1.00 25.14 80 ASP A O 1
ATOM 670 N N . HIS A 1 81 ? 36.445 -35.274 8.808 1.00 21.40 81 HIS A N 1
ATOM 671 C CA . HIS A 1 81 ? 37.566 -35.500 7.916 1.00 18.45 81 HIS A CA 1
ATOM 672 C C . HIS A 1 81 ? 38.549 -34.347 7.874 1.00 21.68 81 HIS A C 1
ATOM 673 O O . HIS A 1 81 ? 39.736 -34.562 7.642 1.00 21.97 81 HIS A O 1
ATOM 680 N N . VAL A 1 82 ? 38.065 -33.131 8.104 1.00 19.00 82 VAL A N 1
ATOM 681 C CA . VAL A 1 82 ? 38.918 -31.957 7.984 1.00 17.59 82 VAL A CA 1
ATOM 682 C C . VAL A 1 82 ? 39.586 -31.554 9.302 1.00 22.40 82 VAL A C 1
ATOM 683 O O . VAL A 1 82 ? 40.773 -31.226 9.316 1.00 23.42 82 VAL A O 1
ATOM 687 N N . LEU A 1 83 ? 38.846 -31.603 10.408 1.00 22.56 83 LEU A N 1
ATOM 688 C CA . LEU A 1 83 ? 39.377 -31.172 11.707 1.00 21.24 83 LEU A CA 1
ATOM 689 C C . LEU A 1 83 ? 40.281 -32.212 12.373 1.00 23.30 83 LEU A C 1
ATOM 690 O O . LEU A 1 83 ? 39.859 -32.948 13.249 1.00 22.87 83 LEU A O 1
ATOM 695 N N . LEU A 1 84 ? 41.543 -32.239 11.966 1.00 27.61 84 LEU A N 1
ATOM 696 C CA . LEU A 1 84 ? 42.435 -33.324 12.360 1.00 29.38 84 LEU A CA 1
ATOM 697 C C . LEU A 1 84 ? 43.461 -32.951 13.428 1.00 25.69 84 LEU A C 1
ATOM 698 O O . LEU A 1 84 ? 43.784 -31.778 13.621 1.00 27.98 84 LEU A O 1
ATOM 703 N N . TYR A 1 85 ? 43.946 -33.984 14.115 1.00 24.51 85 TYR A N 1
ATOM 704 C CA . TYR A 1 85 ? 44.983 -33.856 15.118 1.00 24.12 85 TYR A CA 1
ATOM 705 C C . TYR A 1 85 ? 46.187 -33.162 14.515 1.00 24.15 85 TYR A C 1
ATOM 706 O O . TYR A 1 85 ? 46.604 -33.492 13.430 1.00 29.15 85 TYR A O 1
ATOM 715 N N . GLY A 1 86 ? 46.750 -32.195 15.216 1.00 29.59 86 GLY A N 1
ATOM 716 C CA . GLY A 1 86 ? 47.923 -31.516 14.709 1.00 28.41 86 GLY A CA 1
ATOM 717 C C . GLY A 1 86 ? 47.581 -30.367 13.787 1.00 32.52 86 GLY A C 1
ATOM 718 O O . GLY A 1 86 ? 48.463 -29.654 13.320 1.00 31.32 86 GLY A O 1
ATOM 719 N N . TRP A 1 87 ? 46.297 -30.183 13.512 1.00 29.30 87 TRP A N 1
ATOM 720 C CA . TRP A 1 87 ? 45.883 -29.046 12.712 1.00 27.19 87 TRP A CA 1
ATOM 721 C C . TRP A 1 87 ? 44.833 -28.227 13.429 1.00 25.78 87 TRP A C 1
ATOM 722 O O . TRP A 1 87 ? 44.984 -27.028 13.619 1.00 25.48 87 TRP A O 1
ATOM 733 N N . ALA A 1 88 ? 43.750 -28.882 13.805 1.00 25.00 88 ALA A N 1
ATOM 734 C CA . ALA A 1 88 ? 42.653 -28.178 14.431 1.00 23.65 88 ALA A CA 1
ATOM 735 C C . ALA A 1 88 ? 42.754 -28.315 15.945 1.00 28.36 88 ALA A C 1
ATOM 736 O O . ALA A 1 88 ? 42.377 -27.420 16.687 1.00 26.33 88 ALA A O 1
ATOM 738 N N . TYR A 1 89 ? 43.281 -29.446 16.388 1.00 27.77 89 TYR A N 1
ATOM 739 C CA . TYR A 1 89 ? 43.491 -29.691 17.796 1.00 26.03 89 TYR A CA 1
ATOM 740 C C . TYR A 1 89 ? 44.723 -30.540 17.959 1.00 31.66 89 TYR A C 1
ATOM 741 O O . TYR A 1 89 ? 45.343 -30.948 16.982 1.00 32.89 89 TYR A O 1
ATOM 750 N N . GLY A 1 90 ? 45.067 -30.834 19.199 1.00 32.35 90 GLY A N 1
ATOM 751 C CA . GLY A 1 90 ? 46.230 -31.645 19.448 1.00 40.31 90 GLY A CA 1
ATOM 752 C C . GLY A 1 90 ? 47.422 -30.753 19.659 1.00 43.73 90 GLY A C 1
ATOM 753 O O . GLY A 1 90 ? 47.286 -29.534 19.731 1.00 43.64 90 GLY A O 1
ATOM 754 N N . THR A 1 91 ? 48.592 -31.374 19.737 1.00 52.34 91 THR A N 1
ATOM 755 C CA . THR A 1 91 ? 49.803 -30.701 20.188 1.00 60.81 91 THR A CA 1
ATOM 756 C C . THR A 1 91 ? 50.123 -29.482 19.325 1.00 57.62 91 THR A C 1
ATOM 757 O O . THR A 1 91 ? 50.262 -28.372 19.841 1.00 58.95 91 THR A O 1
ATOM 761 N N . ASN A 1 92 ? 50.208 -29.674 18.016 1.00 41.46 92 ASN A N 1
ATOM 762 C CA . ASN A 1 92 ? 50.465 -28.553 17.133 1.00 44.80 92 ASN A CA 1
ATOM 763 C C . ASN A 1 92 ? 49.178 -27.916 16.614 1.00 44.41 92 ASN A C 1
ATOM 764 O O . ASN A 1 92 ? 49.209 -26.882 15.954 1.00 38.86 92 ASN A O 1
ATOM 769 N N . GLY A 1 93 ? 48.047 -28.532 16.935 1.00 42.18 93 GLY A N 1
ATOM 770 C CA . GLY A 1 93 ? 46.782 -28.200 16.312 1.00 34.16 93 GLY A CA 1
ATOM 771 C C . GLY A 1 93 ? 46.188 -26.865 16.670 1.00 28.30 93 GLY A C 1
ATOM 772 O O . GLY A 1 93 ? 45.209 -26.790 17.396 1.00 30.55 93 GLY A O 1
ATOM 773 N N . THR A 1 94 ? 46.739 -25.809 16.096 1.00 26.19 94 THR A N 1
ATOM 774 C CA . THR A 1 94 ? 46.365 -24.469 16.499 1.00 26.87 94 THR A CA 1
ATOM 775 C C . THR A 1 94 ? 45.923 -23.560 15.324 1.00 28.45 94 THR A C 1
ATOM 776 O O . THR A 1 94 ? 45.720 -22.361 15.496 1.00 26.77 94 THR A O 1
ATOM 780 N N . ALA A 1 95 ? 45.706 -24.156 14.153 1.00 28.78 95 ALA A N 1
ATOM 781 C CA . ALA A 1 95 ? 45.483 -23.395 12.920 1.00 27.44 95 ALA A CA 1
ATOM 782 C C . ALA A 1 95 ? 44.220 -22.542 12.937 1.00 33.00 95 ALA A C 1
ATOM 783 O O . ALA A 1 95 ? 44.134 -21.530 12.240 1.00 30.03 95 ALA A O 1
ATOM 785 N N . LEU A 1 96 ? 43.242 -22.949 13.732 1.00 30.84 96 LEU A N 1
ATOM 786 C CA . LEU A 1 96 ? 41.965 -22.256 13.756 1.00 26.84 96 LEU A CA 1
ATOM 787 C C . LEU A 1 96 ? 41.805 -21.401 14.998 1.00 30.08 96 LEU A C 1
ATOM 788 O O . LEU A 1 96 ? 40.806 -20.703 15.150 1.00 32.46 96 LEU A O 1
ATOM 793 N N . ARG A 1 97 ? 42.779 -21.451 15.894 1.00 29.06 97 ARG A N 1
ATOM 794 C CA . ARG A 1 97 ? 42.622 -20.746 17.149 1.00 28.99 97 ARG A CA 1
ATOM 795 C C . ARG A 1 97 ? 42.571 -19.257 16.887 1.00 31.49 97 ARG A C 1
ATOM 796 O O . ARG A 1 97 ? 43.456 -18.711 16.251 1.00 33.42 97 ARG A O 1
ATOM 804 N N . GLY A 1 98 ? 41.511 -18.608 17.350 1.00 29.45 98 GLY A N 1
ATOM 805 C CA . GLY A 1 98 ? 41.382 -17.174 17.188 1.00 24.66 98 GLY A CA 1
ATOM 806 C C . GLY A 1 98 ? 40.370 -16.748 16.137 1.00 27.07 98 GLY A C 1
ATOM 807 O O . GLY A 1 98 ? 39.838 -15.646 16.204 1.00 23.91 98 GLY A O 1
ATOM 808 N N . LYS A 1 99 ? 40.109 -17.621 15.167 1.00 25.70 99 LYS A N 1
ATOM 809 C CA . LYS A 1 99 ? 39.168 -17.319 14.090 1.00 26.99 99 LYS A CA 1
ATOM 810 C C . LYS A 1 99 ? 37.739 -17.342 14.603 1.00 23.29 99 LYS A C 1
ATOM 811 O O . LYS A 1 99 ? 37.460 -17.955 15.618 1.00 26.34 99 LYS A O 1
ATOM 817 N N . GLU A 1 100 ? 36.837 -16.674 13.894 1.00 21.27 100 GLU A N 1
ATOM 818 C CA . GLU A 1 100 ? 35.427 -16.676 14.252 1.00 20.28 100 GLU A CA 1
ATOM 819 C C . GLU A 1 100 ? 34.692 -17.838 13.600 1.00 22.22 100 GLU A C 1
ATOM 820 O O . GLU A 1 100 ? 35.060 -18.294 12.520 1.00 24.89 100 GLU A O 1
ATOM 826 N N . PHE A 1 101 ? 33.645 -18.297 14.274 1.00 19.66 101 PHE A N 1
ATOM 827 C CA . PHE A 1 101 ? 32.904 -19.490 13.909 1.00 18.25 101 PHE A CA 1
ATOM 828 C C . PHE A 1 101 ? 31.436 -19.138 14.027 1.00 20.35 101 PHE A C 1
ATOM 829 O O . PHE A 1 101 ? 30.984 -18.779 15.093 1.00 20.36 101 PHE A O 1
ATOM 837 N N . MET A 1 102 ? 30.678 -19.220 12.947 1.00 20.21 102 MET A N 1
ATOM 838 C CA . MET A 1 102 ? 29.256 -19.000 13.096 1.00 19.15 102 MET A CA 1
ATOM 839 C C . MET A 1 102 ? 28.424 -19.942 12.225 1.00 20.39 102 MET A C 1
ATOM 840 O O . MET A 1 102 ? 28.907 -20.528 11.265 1.00 18.83 102 MET A O 1
ATOM 845 N N . VAL A 1 103 ? 27.175 -20.114 12.625 1.00 22.00 103 VAL A N 1
ATOM 846 C CA . VAL A 1 103 ? 26.249 -20.992 11.943 1.00 19.09 103 VAL A CA 1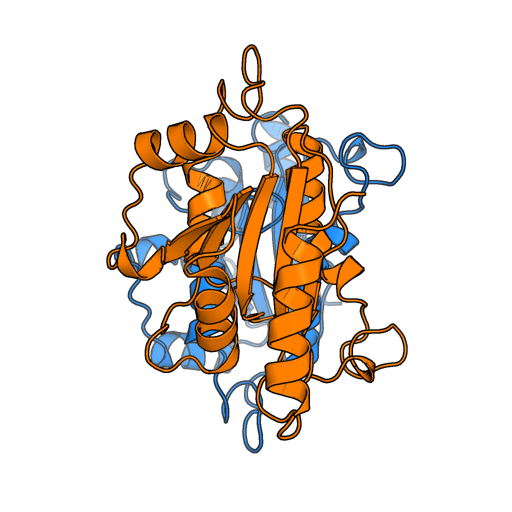
ATOM 847 C C . VAL A 1 103 ? 25.144 -20.157 11.338 1.00 16.46 103 VAL A C 1
ATOM 848 O O . VAL A 1 103 ? 24.633 -19.268 11.981 1.00 18.28 103 VAL A O 1
ATOM 852 N N . ALA A 1 104 ? 24.784 -20.441 10.096 1.00 18.04 104 ALA A N 1
ATOM 853 C CA . ALA A 1 104 ? 23.613 -19.818 9.485 1.00 18.82 104 ALA A CA 1
ATOM 854 C C . ALA A 1 104 ? 22.664 -20.920 9.071 1.00 17.14 104 ALA A C 1
ATOM 855 O O . ALA A 1 104 ? 22.961 -21.685 8.179 1.00 20.83 104 ALA A O 1
ATOM 857 N N . VAL A 1 105 ? 21.521 -21.008 9.724 1.00 16.23 105 VAL A N 1
ATOM 858 C CA . VAL A 1 105 ? 20.682 -22.175 9.562 1.00 16.01 105 VAL A CA 1
ATOM 859 C C . VAL A 1 105 ? 19.241 -21.762 9.319 1.00 18.98 105 VAL A C 1
ATOM 860 O O . VAL A 1 105 ? 18.742 -20.798 9.885 1.00 16.90 105 VAL A O 1
ATOM 864 N N . SER A 1 106 ? 18.588 -22.472 8.421 1.00 21.10 106 SER A N 1
ATOM 865 C CA . SER A 1 106 ? 17.201 -22.209 8.134 1.00 19.23 106 SER A CA 1
ATOM 866 C C . SER A 1 106 ? 16.353 -23.359 8.669 1.00 20.25 106 SER A C 1
ATOM 867 O O . SER A 1 106 ? 16.759 -24.513 8.610 1.00 18.69 106 SER A O 1
ATOM 870 N N . ALA A 1 107 ? 15.178 -23.052 9.200 1.00 18.95 107 ALA A N 1
ATOM 871 C CA . ALA A 1 107 ? 14.346 -24.105 9.761 1.00 18.45 107 ALA A CA 1
ATOM 872 C C . ALA A 1 107 ? 12.918 -23.983 9.277 1.00 21.17 107 ALA A C 1
ATOM 873 O O . ALA A 1 107 ? 12.400 -22.886 9.149 1.00 24.75 107 ALA A O 1
ATOM 875 N N . GLY A 1 108 ? 12.290 -25.121 9.008 1.00 23.31 108 GLY A N 1
ATOM 876 C CA . GLY A 1 108 ? 10.922 -25.142 8.533 1.00 22.22 108 GLY A CA 1
ATOM 877 C C . GLY A 1 108 ? 9.900 -24.660 9.542 1.00 22.78 108 GLY A C 1
ATOM 878 O O . GLY A 1 108 ? 8.959 -23.950 9.197 1.00 28.57 108 GLY A O 1
ATOM 879 N N . ALA A 1 109 ? 10.098 -25.037 10.797 1.00 19.88 109 ALA A N 1
ATOM 880 C CA . ALA A 1 109 ? 9.141 -24.753 11.853 1.00 16.06 109 ALA A CA 1
ATOM 881 C C . ALA A 1 109 ? 9.181 -23.284 12.276 1.00 22.47 109 ALA A C 1
ATOM 882 O O . ALA A 1 109 ? 10.151 -22.573 12.010 1.00 23.48 109 ALA A O 1
ATOM 884 N N . PRO A 1 110 ? 8.113 -22.812 12.928 1.00 21.88 110 PRO A N 1
ATOM 885 C CA . PRO A 1 110 ? 8.125 -21.418 13.358 1.00 18.82 110 PRO A CA 1
ATOM 886 C C . PRO A 1 110 ? 9.044 -21.212 14.556 1.00 23.68 110 PRO A C 1
ATOM 887 O O . PRO A 1 110 ? 9.413 -22.181 15.207 1.00 23.02 110 PRO A O 1
ATOM 891 N N . GLU A 1 111 ? 9.398 -19.963 14.837 1.00 23.43 111 GLU A N 1
ATOM 892 C CA . GLU A 1 111 ? 10.224 -19.639 15.978 1.00 23.30 111 GLU A CA 1
ATOM 893 C C . GLU A 1 111 ? 9.573 -20.069 17.302 1.00 25.79 111 GLU A C 1
ATOM 894 O O . GLU A 1 111 ? 10.253 -20.572 18.172 1.00 23.56 111 GLU A O 1
ATOM 900 N N . GLU A 1 112 ? 8.256 -19.881 17.417 1.00 30.27 112 GLU A N 1
ATOM 901 C CA . GLU A 1 112 ? 7.451 -20.313 18.557 1.00 25.38 112 GLU A CA 1
ATOM 902 C C . GLU A 1 112 ? 7.689 -21.764 18.944 1.00 22.43 112 GLU A C 1
ATOM 903 O O . GLU A 1 112 ? 7.518 -22.132 20.098 1.00 31.21 112 GLU A O 1
ATOM 909 N N . ALA A 1 113 ? 8.043 -22.604 17.986 1.00 22.62 113 ALA A N 1
ATOM 910 C CA . ALA A 1 113 ? 8.242 -24.023 18.277 1.00 25.33 113 ALA A CA 1
ATOM 911 C C . ALA A 1 113 ? 9.547 -24.298 19.041 1.00 24.02 113 ALA A C 1
ATOM 912 O O . ALA A 1 113 ? 9.645 -25.274 19.780 1.00 22.61 113 ALA A O 1
ATOM 914 N N . TYR A 1 114 ? 10.539 -23.429 18.875 1.00 24.80 114 TYR A N 1
ATOM 915 C CA . TYR A 1 114 ? 11.852 -23.672 19.462 1.00 21.80 114 TYR A CA 1
ATOM 916 C C . TYR A 1 114 ? 12.039 -22.973 20.806 1.00 21.16 114 TYR A C 1
ATOM 917 O O . TYR A 1 114 ? 12.765 -22.002 20.931 1.00 23.67 114 TYR A O 1
ATOM 926 N N . GLN A 1 115 ? 11.370 -23.510 21.812 1.00 21.63 115 GLN A N 1
ATOM 927 C CA . GLN A 1 115 ? 11.447 -23.005 23.181 1.00 28.29 115 GLN A CA 1
ATOM 928 C C . GLN A 1 115 ? 10.760 -23.984 24.108 1.00 22.78 115 GLN A C 1
ATOM 929 O O . GLN A 1 115 ? 9.971 -24.814 23.670 1.00 21.21 115 GLN A O 1
ATOM 935 N N . ALA A 1 116 ? 11.056 -23.882 25.392 1.00 24.31 116 ALA A N 1
ATOM 936 C CA . ALA A 1 116 ? 10.348 -24.682 26.377 1.00 22.00 116 ALA A CA 1
ATOM 937 C C . ALA A 1 116 ? 8.896 -24.242 26.389 1.00 22.08 116 ALA A C 1
ATOM 938 O O . ALA A 1 116 ? 8.608 -23.059 26.485 1.00 26.20 116 ALA A O 1
ATOM 940 N N . GLY A 1 117 ? 7.983 -25.196 26.257 1.00 19.48 117 GLY A N 1
ATOM 941 C CA . GLY A 1 117 ? 6.577 -24.871 26.122 1.00 23.40 117 GLY A CA 1
ATOM 942 C C . GLY A 1 117 ? 6.113 -24.822 24.671 1.00 25.98 117 GLY A C 1
ATOM 943 O O . GLY A 1 117 ? 4.917 -24.831 24.403 1.00 30.53 117 GLY A O 1
ATOM 944 N N . GLY A 1 118 ? 7.065 -24.766 23.743 1.00 20.63 118 GLY A N 1
ATOM 945 C CA . GLY A 1 118 ? 6.779 -24.825 22.323 1.00 21.50 118 GLY A CA 1
ATOM 946 C C . GLY A 1 118 ? 6.830 -26.245 21.788 1.00 22.88 118 GLY A C 1
ATOM 947 O O . GLY A 1 118 ? 7.301 -27.145 22.467 1.00 24.52 118 GLY A O 1
ATOM 948 N N . SER A 1 119 ? 6.362 -26.438 20.561 1.00 20.71 119 SER A N 1
ATOM 949 C CA . SER A 1 119 ? 6.137 -27.774 20.031 1.00 17.68 119 SER A CA 1
ATOM 950 C C . SER A 1 119 ? 7.423 -28.567 19.792 1.00 22.95 119 SER A C 1
ATOM 951 O O . SER A 1 119 ? 7.406 -29.798 19.783 1.00 22.88 119 SER A O 1
ATOM 954 N N . ASN A 1 120 ? 8.536 -27.871 19.605 1.00 23.02 120 ASN A N 1
ATOM 955 C CA . ASN A 1 120 ? 9.819 -28.557 19.513 1.00 19.93 120 ASN A CA 1
ATOM 956 C C . ASN A 1 120 ? 10.623 -28.510 20.814 1.00 24.46 120 ASN A C 1
ATOM 957 O O . ASN A 1 120 ? 11.666 -29.147 20.910 1.00 27.14 120 ASN A O 1
ATOM 962 N N . HIS A 1 121 ? 10.126 -27.761 21.797 1.00 18.94 121 HIS A N 1
ATOM 963 C CA . HIS A 1 121 ? 10.537 -27.875 23.201 1.00 17.75 121 HIS A CA 1
ATOM 964 C C . HIS A 1 121 ? 11.906 -27.308 23.574 1.00 24.76 121 HIS A C 1
ATOM 965 O O . HIS A 1 121 ? 12.169 -27.077 24.743 1.00 22.45 121 HIS A O 1
ATOM 972 N N . TYR A 1 122 ? 12.776 -27.089 22.599 1.00 23.33 122 TYR A N 1
ATOM 973 C CA . TYR A 1 122 ? 14.119 -26.617 22.893 1.00 23.02 122 TYR A CA 1
ATOM 974 C C . TYR A 1 122 ? 14.495 -25.397 22.043 1.00 20.58 122 TYR A C 1
ATOM 975 O O . TYR A 1 122 ? 14.160 -25.328 20.868 1.00 22.84 122 TYR A O 1
ATOM 984 N N . ALA A 1 123 ? 15.185 -24.435 22.637 1.00 20.38 123 ALA A N 1
ATOM 985 C CA . ALA A 1 123 ? 15.682 -23.285 21.886 1.00 21.47 123 ALA A CA 1
ATOM 986 C C . ALA A 1 123 ? 16.743 -23.718 20.885 1.00 21.48 123 ALA A C 1
ATOM 987 O O . ALA A 1 123 ? 17.422 -24.722 21.094 1.00 23.88 123 ALA A O 1
ATOM 989 N N . ILE A 1 124 ? 16.901 -22.952 19.811 1.00 21.26 124 ILE A N 1
ATOM 990 C CA . ILE A 1 124 ? 17.878 -23.287 18.775 1.00 16.76 124 ILE A CA 1
ATOM 991 C C . ILE A 1 124 ? 19.309 -23.373 19.331 1.00 18.99 124 ILE A C 1
ATOM 992 O O . ILE A 1 124 ? 20.096 -24.227 18.913 1.00 21.70 124 ILE A O 1
ATOM 997 N N . SER A 1 125 ? 19.621 -22.509 20.295 1.00 20.57 125 SER A N 1
ATOM 998 C CA . SER A 1 125 ? 20.893 -22.547 21.018 1.00 19.76 125 SER A CA 1
ATOM 999 C C . SER A 1 125 ? 21.179 -23.890 21.649 1.00 21.15 125 SER A C 1
ATOM 1000 O O . SER A 1 125 ? 22.328 -24.278 21.775 1.00 20.76 125 SER A O 1
ATOM 1003 N N . GLU A 1 126 ? 20.129 -24.582 22.069 1.00 22.28 126 GLU A N 1
ATOM 1004 C CA . GLU A 1 126 ? 20.278 -25.915 22.625 1.00 16.71 126 GLU A CA 1
ATOM 1005 C C . GLU A 1 126 ? 20.558 -26.941 21.537 1.00 18.98 126 GLU A C 1
ATOM 1006 O O . GLU A 1 126 ? 21.400 -27.809 21.691 1.00 22.38 126 GLU A O 1
ATOM 1012 N N . LEU A 1 127 ? 19.828 -26.849 20.438 1.00 20.38 127 LEU A N 1
ATOM 1013 C CA . LEU A 1 127 ? 19.941 -27.822 19.366 1.00 14.47 127 LEU A CA 1
ATOM 1014 C C . LEU A 1 127 ? 21.285 -27.720 18.644 1.00 17.65 127 LEU A C 1
ATOM 1015 O O . LEU A 1 127 ? 21.843 -28.716 18.216 1.00 18.28 127 LEU A O 1
ATOM 1020 N N . LEU A 1 128 ? 21.822 -26.518 18.543 1.00 17.71 128 LEU A N 1
ATOM 1021 C CA . LEU A 1 128 ? 23.083 -26.340 17.854 1.00 14.66 128 LEU A CA 1
ATOM 1022 C C . LEU A 1 128 ? 24.298 -26.599 18.721 1.00 16.20 128 LEU A C 1
ATOM 1023 O O . LEU A 1 128 ? 25.420 -26.289 18.329 1.00 18.13 128 LEU A O 1
ATOM 1028 N N . ARG A 1 129 ? 24.101 -27.177 19.897 1.00 19.27 129 ARG A N 1
ATOM 1029 C CA . ARG A 1 129 ? 25.218 -27.308 20.821 1.00 15.15 129 ARG A CA 1
ATOM 1030 C C . ARG A 1 129 ? 26.381 -28.162 20.322 1.00 17.74 129 ARG A C 1
ATOM 1031 O O . ARG A 1 129 ? 27.523 -27.866 20.666 1.00 19.23 129 ARG A O 1
ATOM 1039 N N . PRO A 1 130 ? 26.112 -29.227 19.538 1.00 16.73 130 PRO A N 1
ATOM 1040 C CA . PRO A 1 130 ? 27.283 -29.918 18.984 1.00 17.71 130 PRO A CA 1
ATOM 1041 C C . PRO A 1 130 ? 28.233 -28.999 18.218 1.00 19.62 130 PRO A C 1
ATOM 1042 O O . PRO A 1 130 ? 29.441 -29.177 18.297 1.00 19.95 130 PRO A O 1
ATOM 1046 N N . PHE A 1 131 ? 27.694 -28.015 17.510 1.00 19.65 131 PHE A N 1
ATOM 1047 C CA . PHE A 1 131 ? 28.538 -27.155 16.697 1.00 16.95 131 PHE A CA 1
ATOM 1048 C C . PHE A 1 131 ? 29.305 -26.175 17.557 1.00 17.84 131 PHE A C 1
ATOM 1049 O O . PHE A 1 131 ? 30.448 -25.861 17.258 1.00 21.21 131 PHE A O 1
ATOM 1057 N N . GLN A 1 132 ? 28.679 -25.713 18.635 1.00 20.04 132 GLN A N 1
ATOM 1058 C CA . GLN A 1 132 ? 29.323 -24.811 19.595 1.00 17.88 132 GLN A CA 1
ATOM 1059 C C . GLN A 1 132 ? 30.453 -25.495 20.346 1.00 19.45 132 GLN A C 1
ATOM 1060 O O . GLN A 1 132 ? 31.494 -24.908 20.592 1.00 26.62 132 GLN A O 1
ATOM 1066 N N . ALA A 1 133 ? 30.229 -26.748 20.708 1.00 17.19 133 ALA A N 1
ATOM 1067 C CA . ALA A 1 133 ? 31.244 -27.554 21.350 1.00 16.16 133 ALA A CA 1
ATOM 1068 C C . ALA A 1 133 ? 32.433 -27.791 20.420 1.00 17.77 133 ALA A C 1
ATOM 1069 O O . ALA A 1 133 ? 33.580 -27.778 20.846 1.00 22.40 133 ALA A O 1
ATOM 1071 N N . THR A 1 134 ? 32.146 -28.006 19.148 1.00 17.89 134 THR A N 1
ATOM 1072 C CA . THR A 1 134 ? 33.171 -28.119 18.118 1.00 21.25 134 THR A CA 1
ATOM 1073 C C . THR A 1 134 ? 34.005 -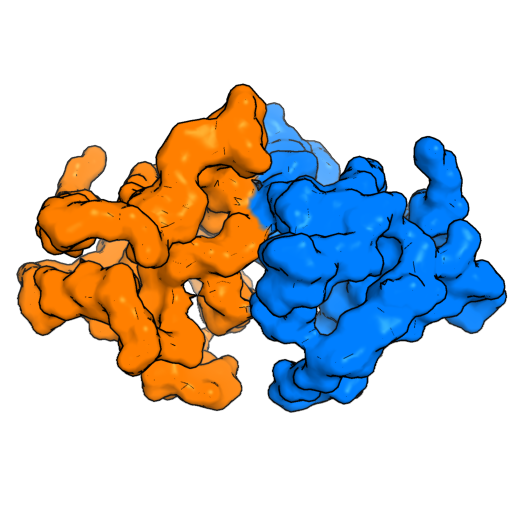26.847 18.044 1.00 20.23 134 THR A C 1
ATOM 1074 O O . THR A 1 134 ? 35.224 -26.889 18.094 1.00 25.46 134 THR A O 1
ATOM 1078 N N . SER A 1 135 ? 33.330 -25.717 17.930 1.00 18.80 135 SER A N 1
ATOM 1079 C CA . SER A 1 135 ? 33.984 -24.430 18.009 1.00 16.75 135 SER A CA 1
ATOM 1080 C C . SER A 1 135 ? 34.876 -24.343 19.243 1.00 23.94 135 SER A C 1
ATOM 1081 O O . SER A 1 135 ? 36.062 -24.047 19.132 1.00 27.35 135 SER A O 1
ATOM 1084 N N . ASN A 1 136 ? 34.298 -24.619 20.411 1.00 21.88 136 ASN A N 1
ATOM 1085 C CA . ASN A 1 136 ? 35.018 -24.562 21.678 1.00 20.71 136 ASN A CA 1
ATOM 1086 C C . ASN A 1 136 ? 36.326 -25.343 21.666 1.00 23.23 136 ASN A C 1
ATOM 1087 O O . ASN A 1 136 ? 37.360 -24.846 22.088 1.00 26.73 136 ASN A O 1
ATOM 1092 N N . PHE A 1 137 ? 36.267 -26.571 21.172 1.00 24.55 137 PHE A N 1
ATOM 1093 C CA . PHE A 1 137 ? 37.407 -27.468 21.191 1.00 19.02 137 PHE A CA 1
ATOM 1094 C C . PHE A 1 137 ? 38.535 -27.038 20.246 1.00 26.73 137 PHE A C 1
ATOM 1095 O O . PHE A 1 137 ? 39.708 -27.258 20.538 1.00 27.79 137 PHE A O 1
ATOM 1103 N N . ILE A 1 138 ? 38.191 -26.420 19.119 1.00 21.67 138 ILE A N 1
ATOM 1104 C CA . ILE A 1 138 ? 39.208 -26.127 18.125 1.00 22.22 138 ILE A CA 1
ATOM 1105 C C . ILE A 1 138 ? 39.766 -24.728 18.275 1.00 21.46 138 ILE A C 1
ATOM 1106 O O . ILE A 1 138 ? 40.700 -24.359 17.582 1.00 28.23 138 ILE A O 1
ATOM 1111 N N . GLY A 1 139 ? 39.205 -23.954 19.186 1.00 19.93 139 GLY A N 1
ATOM 1112 C CA . GLY A 1 139 ? 39.793 -22.679 19.533 1.00 18.88 139 GLY A CA 1
ATOM 1113 C C . GLY A 1 139 ? 39.190 -21.465 18.870 1.00 25.02 139 GLY A C 1
ATOM 1114 O O . GLY A 1 139 ? 39.733 -20.371 18.962 1.00 26.85 139 GLY A O 1
ATOM 1115 N N . THR A 1 140 ? 38.065 -21.640 18.198 1.00 23.38 140 THR A N 1
ATOM 1116 C CA . THR A 1 140 ? 37.438 -20.516 17.526 1.00 22.28 140 THR A CA 1
ATOM 1117 C C . THR A 1 140 ? 36.473 -19.785 18.454 1.00 25.24 140 THR A C 1
ATOM 1118 O O . THR A 1 140 ? 36.068 -20.317 19.478 1.00 25.94 140 THR A O 1
ATOM 1122 N N . THR A 1 141 ? 36.120 -18.559 18.096 1.00 21.35 141 THR A N 1
ATOM 1123 C CA . THR A 1 141 ? 35.163 -17.783 18.864 1.00 19.94 141 THR A CA 1
ATOM 1124 C C . THR A 1 141 ? 33.761 -18.000 18.310 1.00 22.72 141 THR A C 1
ATOM 1125 O O . THR A 1 141 ? 33.513 -17.721 17.136 1.00 20.11 141 THR A O 1
ATOM 1129 N N . TYR A 1 142 ? 32.851 -18.496 19.149 1.00 20.68 142 TYR A N 1
ATOM 1130 C CA . TYR A 1 142 ? 31.510 -18.834 18.693 1.00 19.91 142 TYR A CA 1
ATOM 1131 C C . TYR A 1 142 ? 30.599 -17.615 18.681 1.00 21.08 142 TYR A C 1
ATOM 1132 O O . TYR A 1 142 ? 30.279 -17.067 19.716 1.00 25.64 142 TYR A O 1
ATOM 1141 N N . LEU A 1 143 ? 30.188 -17.208 17.486 1.00 21.08 143 LEU A N 1
ATOM 1142 C CA . LEU A 1 143 ? 29.327 -16.048 17.275 1.00 23.84 143 LEU A CA 1
ATOM 1143 C C . LEU A 1 143 ? 27.862 -16.459 17.294 1.00 22.89 143 LEU A C 1
ATOM 1144 O O . LEU A 1 143 ? 27.553 -17.615 17.055 1.00 26.22 143 LEU A O 1
ATOM 1149 N N . PRO A 1 144 ? 26.951 -15.515 17.570 1.00 23.24 144 PRO A N 1
ATOM 1150 C CA . PRO A 1 144 ? 25.530 -15.861 17.550 1.00 21.31 144 PRO A CA 1
ATOM 1151 C C . PRO A 1 144 ? 25.120 -16.343 16.171 1.00 23.42 144 PRO A C 1
ATOM 1152 O O . PRO A 1 144 ? 25.563 -15.765 15.186 1.00 24.62 144 PRO A O 1
ATOM 1156 N N . PRO A 1 145 ? 24.283 -17.379 16.093 1.00 20.97 145 PRO A N 1
ATOM 1157 C CA . PRO A 1 145 ? 23.955 -17.889 14.762 1.00 20.23 145 PRO A CA 1
ATOM 1158 C C . PRO A 1 145 ? 23.057 -16.944 13.971 1.00 22.72 145 PRO A C 1
ATOM 1159 O O . PRO A 1 145 ? 22.463 -16.013 14.524 1.00 24.84 145 PRO A O 1
ATOM 1163 N N . TYR A 1 146 ? 22.966 -17.178 12.672 1.00 20.11 146 TYR A N 1
ATOM 1164 C CA . TYR A 1 146 ? 21.860 -16.614 11.931 1.00 20.10 146 TYR A CA 1
ATOM 1165 C C . TYR A 1 146 ? 20.821 -17.692 11.735 1.00 17.81 146 TYR A C 1
ATOM 1166 O O . TYR A 1 146 ? 21.111 -18.758 11.235 1.00 22.12 146 TYR A O 1
ATOM 1175 N N . VAL A 1 147 ? 19.600 -17.403 12.138 1.00 18.64 147 VAL A N 1
ATOM 1176 C CA . VAL A 1 147 ? 18.542 -18.382 12.080 1.00 17.70 147 VAL A CA 1
ATOM 1177 C C . VAL A 1 147 ? 17.349 -17.824 11.337 1.00 18.91 147 VAL A C 1
ATOM 1178 O O . VAL A 1 147 ? 16.915 -16.719 11.608 1.00 18.64 147 VAL A O 1
ATOM 1182 N N . PHE A 1 148 ? 16.822 -18.594 10.397 1.00 19.11 148 PHE A N 1
ATOM 1183 C CA . PHE A 1 148 ? 15.632 -18.174 9.690 1.00 20.68 148 PHE A CA 1
ATOM 1184 C C . PHE A 1 148 ? 14.583 -19.241 9.842 1.00 20.32 148 PHE A C 1
ATOM 1185 O O . PHE A 1 148 ? 14.807 -20.397 9.498 1.00 20.63 148 PHE A O 1
ATOM 1193 N N . TYR A 1 149 ? 13.440 -18.836 10.378 1.00 20.63 149 TYR A N 1
ATOM 1194 C CA . TYR A 1 149 ? 12.355 -19.747 10.685 1.00 23.00 149 TYR A CA 1
ATOM 1195 C C . TYR A 1 149 ? 11.279 -19.683 9.615 1.00 23.80 149 TYR A C 1
ATOM 1196 O O . TYR A 1 149 ? 11.274 -18.766 8.808 1.00 26.19 149 TYR A O 1
ATOM 1205 N N . GLN A 1 150 ? 10.369 -20.651 9.622 1.00 25.39 150 GLN A N 1
ATOM 1206 C CA . GLN A 1 150 ? 9.267 -20.680 8.671 1.00 26.59 150 GLN A CA 1
ATOM 1207 C C . GLN A 1 150 ? 9.794 -20.776 7.242 1.00 27.37 150 GLN A C 1
ATOM 1208 O O . GLN A 1 150 ? 9.165 -20.309 6.307 1.00 44.56 150 GLN A O 1
ATOM 1214 N N . ALA A 1 151 ? 10.961 -21.386 7.103 1.00 25.60 151 ALA A N 1
ATOM 1215 C CA . ALA A 1 151 ? 11.661 -21.471 5.837 1.00 26.38 151 ALA A CA 1
ATOM 1216 C C . ALA A 1 151 ? 10.868 -22.258 4.788 1.00 28.17 151 ALA A C 1
ATOM 1217 O O . ALA A 1 151 ? 10.476 -23.398 5.016 1.00 37.89 151 ALA A O 1
ATOM 1219 N N . GLY A 1 152 ? 10.619 -21.627 3.646 1.00 30.75 152 GLY A N 1
ATOM 1220 C CA . GLY A 1 152 ? 9.804 -22.233 2.606 1.00 30.51 152 GLY A CA 1
ATOM 1221 C C . GLY A 1 152 ? 8.357 -21.771 2.549 1.00 35.20 152 GLY A C 1
ATOM 1222 O O . GLY A 1 152 ? 7.757 -21.754 1.486 1.00 53.25 152 GLY A O 1
ATOM 1223 N N . THR A 1 153 ? 7.798 -21.391 3.691 1.00 27.93 153 THR A N 1
ATOM 1224 C CA . THR A 1 153 ? 6.394 -21.017 3.783 1.00 27.31 153 THR A CA 1
ATOM 1225 C C . THR A 1 153 ? 6.207 -19.625 4.384 1.00 28.69 153 THR A C 1
ATOM 1226 O O . THR A 1 153 ? 5.119 -19.274 4.833 1.00 38.64 153 THR A O 1
ATOM 1230 N N . ALA A 1 154 ? 7.261 -18.821 4.384 1.00 27.40 154 ALA A N 1
ATOM 1231 C CA . ALA A 1 154 ? 7.208 -17.532 5.065 1.00 26.69 154 ALA A CA 1
ATOM 1232 C C . ALA A 1 154 ? 6.705 -16.408 4.176 1.00 31.55 154 ALA A C 1
ATOM 1233 O O . ALA A 1 154 ? 6.228 -15.391 4.674 1.00 36.53 154 ALA A O 1
ATOM 1235 N N . GLY A 1 155 ? 6.821 -16.575 2.864 1.00 27.96 155 GLY A N 1
ATOM 1236 C CA . GLY A 1 155 ? 6.335 -15.559 1.953 1.00 30.55 155 GLY A CA 1
ATOM 1237 C C . GLY A 1 155 ? 7.438 -14.879 1.173 1.00 32.58 155 GLY A C 1
ATOM 1238 O O . GLY A 1 155 ? 8.580 -14.842 1.599 1.00 34.62 155 GLY A O 1
ATOM 1239 N N . LYS A 1 156 ? 7.074 -14.329 0.023 1.00 35.09 156 LYS A N 1
ATOM 1240 C CA . LYS A 1 156 ? 8.029 -13.772 -0.920 1.00 35.07 156 LYS A CA 1
ATOM 1241 C C . LYS A 1 156 ? 8.822 -12.629 -0.322 1.00 36.38 156 LYS A C 1
ATOM 1242 O O . LYS A 1 156 ? 10.037 -12.554 -0.477 1.00 38.69 156 LYS A O 1
ATOM 1248 N N . SER A 1 157 ? 8.127 -11.735 0.361 1.00 33.93 157 SER A N 1
ATOM 1249 C CA . SER A 1 157 ? 8.749 -10.512 0.826 1.00 35.74 157 SER A CA 1
ATOM 1250 C C . SER A 1 157 ? 9.531 -10.782 2.079 1.00 36.44 157 SER A C 1
ATOM 1251 O O . SER A 1 157 ? 10.631 -10.262 2.258 1.00 39.05 157 SER A O 1
ATOM 1254 N N . GLU A 1 158 ? 8.943 -11.598 2.945 1.00 39.91 158 GLU A N 1
ATOM 1255 C CA . GLU A 1 158 ? 9.583 -12.040 4.175 1.00 30.38 158 GLU A CA 1
ATOM 1256 C C . GLU A 1 158 ? 10.922 -12.693 3.873 1.00 31.63 158 GLU A C 1
ATOM 1257 O O . GLU A 1 158 ? 11.919 -12.428 4.538 1.00 30.50 158 GLU A O 1
ATOM 1263 N N . LEU A 1 159 ? 10.939 -13.532 2.845 1.00 30.84 159 LEU A N 1
ATOM 1264 C CA . LEU A 1 159 ? 12.160 -14.206 2.446 1.00 29.29 159 LEU A CA 1
ATOM 1265 C C . LEU A 1 159 ? 13.197 -13.209 1.975 1.00 31.31 159 LEU A 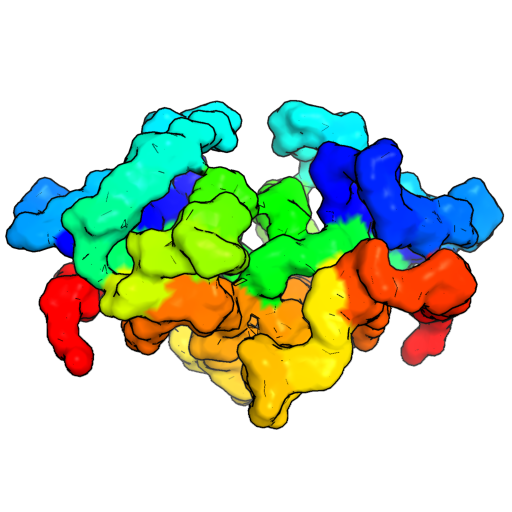C 1
ATOM 1266 O O . LEU A 1 159 ? 14.393 -13.388 2.187 1.00 35.88 159 LEU A O 1
ATOM 1271 N N . ALA A 1 160 ? 12.740 -12.143 1.344 1.00 31.34 160 ALA A N 1
ATOM 1272 C CA . ALA A 1 160 ? 13.660 -11.142 0.854 1.00 30.30 160 ALA A CA 1
ATOM 1273 C C . ALA A 1 160 ? 14.259 -10.374 2.024 1.00 30.84 160 ALA A C 1
ATOM 1274 O O . ALA A 1 160 ? 15.460 -10.122 2.068 1.00 35.79 160 ALA A O 1
ATOM 1276 N N . GLU A 1 161 ? 13.416 -10.004 2.977 1.00 28.94 161 GLU A N 1
ATOM 1277 C CA . GLU A 1 161 ? 13.895 -9.355 4.188 1.00 30.63 161 GLU A CA 1
ATOM 1278 C C . GLU A 1 161 ? 14.770 -10.311 5.013 1.00 31.94 161 GLU A C 1
ATOM 1279 O O . GLU A 1 161 ? 15.708 -9.895 5.683 1.00 30.73 161 GLU A O 1
ATOM 1285 N N . GLY A 1 162 ? 14.474 -11.600 4.946 1.00 30.48 162 GLY A N 1
ATOM 1286 C CA . GLY A 1 162 ? 15.297 -12.579 5.619 1.00 27.65 162 GLY A CA 1
ATOM 1287 C C . GLY A 1 162 ? 16.674 -12.640 5.003 1.00 27.64 162 GLY A C 1
ATOM 1288 O O . GLY A 1 162 ? 17.670 -12.755 5.707 1.00 22.81 162 GLY A O 1
ATOM 1289 N N . ALA A 1 163 ? 16.726 -12.547 3.679 1.00 29.60 163 ALA A N 1
ATOM 1290 C CA . ALA A 1 163 ? 17.994 -12.606 2.952 1.00 30.62 163 ALA A CA 1
ATOM 1291 C C . ALA A 1 163 ? 18.863 -11.407 3.271 1.00 30.58 163 ALA A C 1
ATOM 1292 O O . ALA A 1 163 ? 20.064 -11.542 3.502 1.00 35.03 163 ALA A O 1
ATOM 1294 N N . THR A 1 164 ? 18.265 -10.227 3.292 1.00 29.53 164 THR A N 1
ATOM 1295 C CA . THR A 1 164 ? 19.060 -9.047 3.565 1.00 29.95 164 THR A CA 1
ATOM 1296 C C . THR A 1 164 ? 19.536 -9.071 5.014 1.00 28.90 164 THR A C 1
ATOM 1297 O O . THR A 1 164 ? 20.599 -8.550 5.332 1.00 31.20 164 THR A O 1
ATOM 1301 N N . GLN A 1 165 ? 18.761 -9.710 5.884 1.00 32.12 165 GLN A N 1
ATOM 1302 C CA . GLN A 1 165 ? 19.140 -9.827 7.282 1.00 28.52 165 GLN A CA 1
ATOM 1303 C C . GLN A 1 165 ? 20.274 -10.824 7.447 1.00 29.73 165 GLN A C 1
ATOM 1304 O O . GLN A 1 165 ? 21.152 -10.653 8.292 1.00 29.60 165 GLN A O 1
ATOM 1310 N N . TYR A 1 166 ? 20.246 -11.867 6.630 1.00 28.44 166 TYR A N 1
ATOM 1311 C CA . TYR A 1 166 ? 21.316 -12.842 6.601 1.00 26.80 166 TYR A CA 1
ATOM 1312 C C . TYR A 1 166 ? 22.620 -12.150 6.232 1.00 28.02 166 TYR A C 1
ATOM 1313 O O . TYR A 1 166 ? 23.638 -12.338 6.880 1.00 31.25 166 TYR A O 1
ATOM 1322 N N . ARG A 1 167 ? 22.573 -11.327 5.193 1.00 30.92 167 ARG A N 1
ATOM 1323 C CA . ARG A 1 167 ? 23.761 -10.661 4.692 1.00 27.87 167 ARG A CA 1
ATOM 1324 C C . ARG A 1 167 ? 24.355 -9.742 5.744 1.00 27.18 167 ARG A C 1
ATOM 1325 O O . ARG A 1 167 ? 25.558 -9.702 5.927 1.00 31.68 167 ARG A O 1
ATOM 1333 N N . GLU A 1 168 ? 23.509 -9.001 6.438 1.00 28.04 168 GLU A N 1
ATOM 1334 C CA . GLU A 1 168 ? 24.014 -8.082 7.430 1.00 29.29 168 GLU A CA 1
ATOM 1335 C C . GLU A 1 168 ? 24.668 -8.838 8.581 1.00 31.95 168 GLU A C 1
ATOM 1336 O O . GLU A 1 168 ? 25.692 -8.418 9.113 1.00 32.17 168 GLU A O 1
ATOM 1342 N N . HIS A 1 169 ? 24.075 -9.965 8.949 1.00 27.78 169 HIS A N 1
ATOM 1343 C CA . HIS A 1 169 ? 24.549 -10.736 10.084 1.00 27.78 169 HIS A CA 1
ATOM 1344 C C . HIS A 1 169 ? 25.895 -11.382 9.819 1.00 24.26 169 HIS A C 1
ATOM 1345 O O . HIS A 1 169 ? 26.767 -11.387 10.670 1.00 27.19 169 HIS A O 1
ATOM 1352 N N . VAL A 1 170 ? 26.046 -11.930 8.627 1.00 25.19 170 VAL A N 1
ATOM 1353 C CA . VAL A 1 170 ? 27.270 -12.603 8.228 1.00 27.79 170 VAL A CA 1
ATOM 1354 C C . VAL A 1 170 ? 28.438 -11.621 8.126 1.00 27.78 170 VAL A C 1
ATOM 1355 O O . VAL A 1 170 ? 29.587 -11.997 8.291 1.00 28.71 170 VAL A O 1
ATOM 1359 N N . LEU A 1 171 ? 28.134 -10.353 7.886 1.00 28.08 171 LEU A N 1
ATOM 1360 C CA . LEU A 1 171 ? 29.164 -9.341 7.680 1.00 26.08 171 LEU A CA 1
ATOM 1361 C C . LEU A 1 171 ? 29.357 -8.481 8.917 1.00 29.25 171 LEU A C 1
ATOM 1362 O O . LEU A 1 171 ? 30.308 -7.714 9.013 1.00 34.27 171 LEU A O 1
ATOM 1367 N N . LYS A 1 172 ? 28.441 -8.622 9.861 1.00 30.99 172 LYS A N 1
ATOM 1368 C CA . LYS A 1 172 ? 28.468 -7.892 11.125 1.00 32.75 172 LYS A CA 1
ATOM 1369 C C . LYS A 1 172 ? 29.725 -8.173 11.936 1.00 33.94 172 LYS A C 1
ATOM 1370 O O . LYS A 1 172 ? 30.241 -9.286 11.938 1.00 41.58 172 LYS A O 1
ATOM 1376 N N . SER A 1 173 ? 30.221 -7.157 12.625 1.00 36.75 173 SER A N 1
ATOM 1377 C CA . SER A 1 173 ? 31.340 -7.351 13.535 1.00 36.95 173 SER A CA 1
ATOM 1378 C C . SER A 1 173 ? 30.799 -7.417 14.968 1.00 37.86 173 SER A C 1
ATOM 1379 O O . SER A 1 173 ? 29.886 -6.680 15.327 1.00 40.66 173 SER A O 1
ATOM 1382 N N . PHE A 1 174 ? 31.352 -8.312 15.777 1.00 33.71 174 PHE A N 1
ATOM 1383 C CA . PHE A 1 174 ? 30.725 -8.664 17.041 1.00 32.20 174 PHE A CA 1
ATOM 1384 C C . PHE A 1 174 ? 31.566 -8.289 18.254 1.00 36.76 174 PHE A C 1
ATOM 1385 O O . PHE A 1 174 ? 32.718 -7.893 18.117 1.00 43.25 174 PHE A O 1
ATOM 1393 N N . VAL B 1 3 ? 14.524 -55.783 20.181 1.00 29.96 3 VAL B N 1
ATOM 1394 C CA . VAL B 1 3 ? 15.373 -54.603 20.165 1.00 27.38 3 VAL B CA 1
ATOM 1395 C C . VAL B 1 3 ? 16.234 -54.561 18.925 1.00 27.44 3 VAL B C 1
ATOM 1396 O O . VAL B 1 3 ? 16.909 -55.525 18.611 1.00 32.81 3 VAL B O 1
ATOM 1400 N N . LEU B 1 4 ? 16.205 -53.431 18.226 1.00 29.44 4 LEU B N 1
ATOM 1401 C CA . LEU B 1 4 ? 17.006 -53.233 17.027 1.00 22.15 4 LEU B CA 1
ATOM 1402 C C . LEU B 1 4 ? 18.187 -52.337 17.340 1.00 27.11 4 LEU B C 1
ATOM 1403 O O . LEU B 1 4 ? 18.011 -51.204 17.779 1.00 27.55 4 LEU B O 1
ATOM 1408 N N . VAL B 1 5 ? 19.394 -52.840 17.124 1.00 27.18 5 VAL B N 1
ATOM 1409 C CA . VAL B 1 5 ? 20.582 -52.053 17.408 1.00 23.79 5 VAL B CA 1
ATOM 1410 C C . VAL B 1 5 ? 21.328 -51.744 16.129 1.00 25.87 5 VAL B C 1
ATOM 1411 O O . VAL B 1 5 ? 21.964 -52.611 15.548 1.00 32.25 5 VAL B O 1
ATOM 1415 N N . LEU B 1 6 ? 21.240 -50.493 15.703 1.00 25.27 6 LEU B N 1
ATOM 1416 C CA . LEU B 1 6 ? 21.879 -50.023 14.487 1.00 25.26 6 LEU B CA 1
ATOM 1417 C C . LEU B 1 6 ? 23.216 -49.377 14.787 1.00 26.92 6 LEU B C 1
ATOM 1418 O O . LEU B 1 6 ? 23.249 -48.231 15.212 1.00 28.10 6 LEU B O 1
ATOM 1423 N N . ALA B 1 7 ? 24.317 -50.088 14.554 1.00 27.35 7 ALA B N 1
ATOM 1424 C CA . ALA B 1 7 ? 25.634 -49.558 14.910 1.00 23.06 7 ALA B CA 1
ATOM 1425 C C . ALA B 1 7 ? 26.309 -48.823 13.752 1.00 25.97 7 ALA B C 1
ATOM 1426 O O . ALA B 1 7 ? 26.410 -49.335 12.650 1.00 25.88 7 ALA B O 1
ATOM 1428 N N . PHE B 1 8 ? 26.798 -47.621 14.030 1.00 25.87 8 PHE B N 1
ATOM 1429 C CA . PHE B 1 8 ? 27.397 -46.778 13.016 1.00 20.68 8 PHE B CA 1
ATOM 1430 C C . PHE B 1 8 ? 28.844 -46.464 13.298 1.00 19.61 8 PHE B C 1
ATOM 1431 O O . PHE B 1 8 ? 29.126 -45.498 13.971 1.00 22.89 8 PHE B O 1
ATOM 1439 N N . HIS B 1 9 ? 29.761 -47.261 12.771 1.00 24.80 9 HIS B N 1
ATOM 1440 C CA . HIS B 1 9 ? 31.188 -46.984 12.922 1.00 23.57 9 HIS B CA 1
ATOM 1441 C C . HIS B 1 9 ? 31.900 -47.073 11.578 1.00 24.83 9 HIS B C 1
ATOM 1442 O O . HIS B 1 9 ? 31.872 -48.110 10.935 1.00 30.34 9 HIS B O 1
ATOM 1449 N N . PRO B 1 10 ? 32.566 -45.990 11.163 1.00 24.41 10 PRO B N 1
ATOM 1450 C CA . PRO B 1 10 ? 33.136 -45.876 9.821 1.00 25.73 10 PRO B CA 1
ATOM 1451 C C . PRO B 1 10 ? 34.341 -46.781 9.621 1.00 35.49 10 PRO B C 1
ATOM 1452 O O . PRO B 1 10 ? 34.880 -46.856 8.514 1.00 32.42 10 PRO B O 1
ATOM 1456 N N . ASN B 1 11 ? 34.757 -47.440 10.696 1.00 34.26 11 ASN B N 1
ATOM 1457 C CA . ASN B 1 11 ? 35.963 -48.254 10.719 1.00 34.32 11 ASN B CA 1
ATOM 1458 C C . ASN B 1 11 ? 35.855 -49.348 11.769 1.00 34.15 11 ASN B C 1
ATOM 1459 O O . ASN B 1 11 ? 36.672 -49.407 12.669 1.00 34.63 11 ASN B O 1
ATOM 1464 N N . MET B 1 12 ? 34.850 -50.206 11.655 1.00 35.04 12 MET B N 1
ATOM 1465 C CA . MET B 1 12 ? 34.590 -51.216 12.672 1.00 32.89 12 MET B CA 1
ATOM 1466 C C . MET B 1 12 ? 35.770 -52.147 12.920 1.00 40.93 12 MET B C 1
ATOM 1467 O O . MET B 1 12 ? 35.896 -52.730 13.994 1.00 40.13 12 MET B O 1
ATOM 1472 N N . GLU B 1 13 ? 36.642 -52.291 11.933 1.00 46.18 13 GLU B N 1
ATOM 1473 C CA . GLU B 1 13 ? 37.732 -53.245 12.062 1.00 46.31 13 GLU B CA 1
ATOM 1474 C C . GLU B 1 13 ? 38.919 -52.649 12.790 1.00 43.15 13 GLU B C 1
ATOM 1475 O O . GLU B 1 13 ? 39.780 -53.373 13.266 1.00 46.12 13 GLU B O 1
ATOM 1481 N N . GLN B 1 14 ? 38.960 -51.328 12.878 1.00 38.46 14 GLN B N 1
ATOM 1482 C CA . GLN B 1 14 ? 39.946 -50.657 13.708 1.00 31.64 14 GLN B CA 1
ATOM 1483 C C . GLN B 1 14 ? 39.350 -50.329 15.086 1.00 38.23 14 GLN B C 1
ATOM 1484 O O . GLN B 1 14 ? 40.057 -49.911 16.005 1.00 34.22 14 GLN B O 1
ATOM 1490 N N . SER B 1 15 ? 38.046 -50.539 15.218 1.00 33.60 15 SER B N 1
ATOM 1491 C CA . SER B 1 15 ? 37.319 -50.143 16.408 1.00 31.68 15 SER B CA 1
ATOM 1492 C C . SER B 1 15 ? 37.662 -50.993 17.620 1.00 33.75 15 SER B C 1
ATOM 1493 O O . SER B 1 15 ? 37.809 -52.205 17.534 1.00 36.55 15 SER B O 1
ATOM 1496 N N . VAL B 1 16 ? 37.779 -50.335 18.758 1.00 29.71 16 VAL B N 1
ATOM 1497 C CA . VAL B 1 16 ? 38.017 -51.027 20.000 1.00 29.90 16 VAL B CA 1
ATOM 1498 C C . VAL B 1 16 ? 36.730 -51.130 20.784 1.00 30.60 16 VAL B C 1
ATOM 1499 O O . VAL B 1 16 ? 36.215 -52.215 21.003 1.00 34.08 16 VAL B O 1
ATOM 1503 N N . VAL B 1 17 ? 36.208 -49.984 21.196 1.00 28.42 17 VAL B N 1
ATOM 1504 C CA . VAL B 1 17 ? 35.070 -49.956 22.096 1.00 28.40 17 VAL B CA 1
ATOM 1505 C C . VAL B 1 17 ? 33.800 -50.477 21.449 1.00 28.69 17 VAL B C 1
ATOM 1506 O O . VAL B 1 17 ? 33.175 -51.408 21.948 1.00 34.88 17 VAL B O 1
ATOM 1510 N N . ASN B 1 18 ? 33.422 -49.870 20.335 1.00 29.87 18 ASN B N 1
ATOM 1511 C CA . ASN B 1 18 ? 32.161 -50.187 19.691 1.00 28.62 18 ASN B CA 1
ATOM 1512 C C . ASN B 1 18 ? 32.097 -51.603 19.183 1.00 29.09 18 ASN B C 1
ATOM 1513 O O . ASN B 1 18 ? 31.043 -52.234 19.240 1.00 29.78 18 ASN B O 1
ATOM 1518 N N . ARG B 1 19 ? 33.228 -52.097 18.692 1.00 30.55 19 ARG B N 1
ATOM 1519 C CA . ARG B 1 19 ? 33.339 -53.485 18.278 1.00 28.97 19 ARG B CA 1
ATOM 1520 C C . ARG B 1 19 ?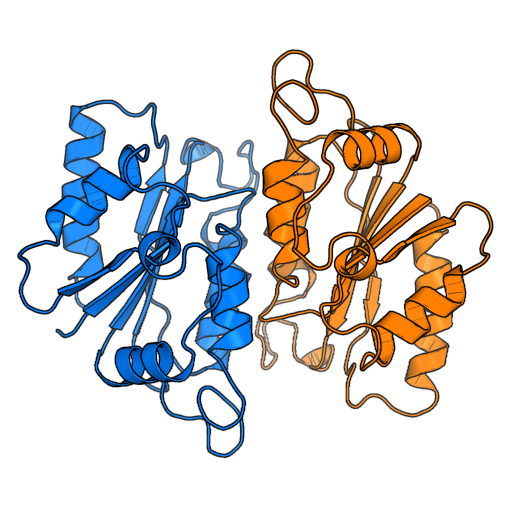 33.073 -54.415 19.459 1.00 30.46 19 ARG B C 1
ATOM 1521 O O . ARG B 1 19 ? 32.219 -55.296 19.399 1.00 33.15 19 ARG B O 1
ATOM 1529 N N . ALA B 1 20 ? 33.811 -54.189 20.537 1.00 30.88 20 ALA B N 1
ATOM 1530 C CA . ALA B 1 20 ? 33.644 -54.931 21.778 1.00 30.03 20 ALA B CA 1
ATOM 1531 C C . ALA B 1 20 ? 32.207 -54.876 22.275 1.00 33.45 20 ALA B C 1
ATOM 1532 O O . ALA B 1 20 ? 31.663 -55.871 22.743 1.00 37.14 20 ALA B O 1
ATOM 1534 N N . PHE B 1 21 ? 31.594 -53.706 22.167 1.00 31.31 21 PHE B N 1
ATOM 1535 C CA . PHE B 1 21 ? 30.201 -53.541 22.557 1.00 34.86 21 PHE B CA 1
ATOM 1536 C C . PHE B 1 21 ? 29.258 -54.335 21.660 1.00 33.19 21 PHE B C 1
ATOM 1537 O O . PHE B 1 21 ? 28.333 -54.977 22.141 1.00 37.50 21 PHE B O 1
ATOM 1545 N N . ALA B 1 22 ? 29.493 -54.296 20.355 1.00 33.60 22 ALA B N 1
ATOM 1546 C CA . ALA B 1 22 ? 28.689 -55.086 19.434 1.00 35.37 22 ALA B CA 1
ATOM 1547 C C . ALA B 1 22 ? 28.856 -56.583 19.705 1.00 38.70 22 ALA B C 1
ATOM 1548 O O . ALA B 1 22 ? 27.878 -57.324 19.690 1.00 41.81 22 ALA B O 1
ATOM 1550 N N . ASP B 1 23 ? 30.088 -57.018 19.971 1.00 38.91 23 ASP B N 1
ATOM 1551 C CA . ASP B 1 23 ? 30.358 -58.425 20.296 1.00 41.90 23 ASP B CA 1
ATOM 1552 C C . ASP B 1 23 ? 29.502 -58.989 21.424 1.00 44.41 23 ASP B C 1
ATOM 1553 O O . ASP B 1 23 ? 29.130 -60.158 21.398 1.00 47.76 23 ASP B O 1
ATOM 1558 N N . THR B 1 24 ? 29.209 -58.167 22.423 1.00 37.98 24 THR B N 1
ATOM 1559 C CA . THR B 1 24 ? 28.553 -58.655 23.621 1.00 39.90 24 THR B CA 1
ATOM 1560 C C . THR B 1 24 ? 27.072 -58.905 23.371 1.00 42.57 24 THR B C 1
ATOM 1561 O O . THR B 1 24 ? 26.415 -59.592 24.145 1.00 46.20 24 THR B O 1
ATOM 1565 N N . LEU B 1 25 ? 26.558 -58.374 22.269 1.00 49.08 25 LEU B N 1
ATOM 1566 C CA . LEU B 1 25 ? 25.155 -58.569 21.902 1.00 48.86 25 LEU B CA 1
ATOM 1567 C C . LEU B 1 25 ? 24.972 -59.533 20.733 1.00 53.47 25 LEU B C 1
ATOM 1568 O O . LEU B 1 25 ? 23.845 -59.859 20.365 1.00 54.95 25 LEU B O 1
ATOM 1573 N N . LYS B 1 26 ? 26.088 -60.002 20.179 1.00 60.05 26 LYS B N 1
ATOM 1574 C CA . LYS B 1 26 ? 26.142 -60.968 19.068 1.00 65.02 26 LYS B CA 1
ATOM 1575 C C . LYS B 1 26 ? 25.184 -62.174 19.199 1.00 68.17 26 LYS B C 1
ATOM 1576 O O . LYS B 1 26 ? 25.107 -63.027 18.315 1.00 76.81 26 LYS B O 1
ATOM 1582 N N . ASP B 1 27 ? 24.442 -62.243 20.295 1.00 66.30 27 ASP B N 1
ATOM 1583 C CA . ASP B 1 27 ? 23.678 -63.438 20.590 1.00 69.82 27 ASP B CA 1
ATOM 1584 C C . ASP B 1 27 ? 22.465 -63.105 21.456 1.00 71.63 27 ASP B C 1
ATOM 1585 O O . ASP B 1 27 ? 21.410 -63.712 21.292 1.00 76.68 27 ASP B O 1
ATOM 1590 N N . ALA B 1 28 ? 22.628 -62.130 22.351 1.00 62.43 28 ALA B N 1
ATOM 1591 C CA . ALA B 1 28 ? 21.614 -61.730 23.335 1.00 57.17 28 ALA B CA 1
ATOM 1592 C C . ALA B 1 28 ? 20.170 -61.838 22.824 1.00 56.55 28 ALA B C 1
ATOM 1593 O O . ALA B 1 28 ? 19.905 -61.559 21.657 1.00 52.62 28 ALA B O 1
ATOM 1595 N N . PRO B 1 29 ? 19.235 -62.237 23.709 1.00 67.27 29 PRO B N 1
ATOM 1596 C CA . PRO B 1 29 ? 17.876 -62.682 23.371 1.00 60.58 29 PRO B CA 1
ATOM 1597 C C . PRO B 1 29 ? 17.159 -61.902 22.272 1.00 54.00 29 PRO B C 1
ATOM 1598 O O . PRO B 1 29 ? 17.027 -62.410 21.160 1.00 61.93 29 PRO B O 1
ATOM 1602 N N . GLY B 1 30 ? 16.691 -60.700 22.571 1.00 47.87 30 GLY B N 1
ATOM 1603 C CA . GLY B 1 30 ? 15.844 -59.989 21.629 1.00 46.38 30 GLY B CA 1
ATOM 1604 C C . GLY B 1 30 ? 16.580 -59.075 20.674 1.00 42.26 30 GLY B C 1
ATOM 1605 O O . GLY B 1 30 ? 15.959 -58.284 19.971 1.00 37.79 30 GLY B O 1
ATOM 1606 N N . ILE B 1 31 ? 17.902 -59.193 20.637 1.00 42.57 31 ILE B N 1
ATOM 1607 C CA . ILE B 1 31 ? 18.730 -58.253 19.899 1.00 37.95 31 ILE B CA 1
ATOM 1608 C C . ILE B 1 31 ? 18.920 -58.608 18.442 1.00 33.71 31 ILE B C 1
ATOM 1609 O O . ILE B 1 31 ? 19.407 -59.679 18.115 1.00 36.92 31 ILE B O 1
ATOM 1614 N N . THR B 1 32 ? 18.534 -57.689 17.568 1.00 37.75 32 THR B N 1
ATOM 1615 C CA . THR B 1 32 ? 18.981 -57.709 16.189 1.00 30.61 32 THR B CA 1
ATOM 1616 C C . THR B 1 32 ? 20.010 -56.596 16.019 1.00 31.42 32 THR B C 1
ATOM 1617 O O . THR B 1 32 ? 19.672 -55.418 16.070 1.00 30.52 32 THR B O 1
ATOM 1621 N N . LEU B 1 33 ? 21.272 -56.974 15.856 1.00 30.53 33 LEU B N 1
ATOM 1622 C CA . LEU B 1 33 ? 22.342 -55.995 15.763 1.00 29.30 33 LEU B CA 1
ATOM 1623 C C . LEU B 1 33 ? 22.891 -55.935 14.350 1.00 30.55 33 LEU B C 1
ATOM 1624 O O . LEU B 1 33 ? 23.168 -56.958 13.738 1.00 37.04 33 LEU B O 1
ATOM 1629 N N . ARG B 1 34 ? 23.039 -54.721 13.837 1.00 30.83 34 ARG B N 1
ATOM 1630 C CA . ARG B 1 34 ? 23.511 -54.523 12.483 1.00 29.69 34 ARG B CA 1
ATOM 1631 C C . ARG B 1 34 ? 24.684 -53.560 12.431 1.00 28.39 34 ARG B C 1
ATOM 1632 O O . ARG B 1 34 ? 24.819 -52.677 13.276 1.00 27.61 34 ARG B O 1
ATOM 1640 N N . ASP B 1 35 ? 25.538 -53.775 11.439 1.00 29.95 35 ASP B N 1
ATOM 1641 C CA . ASP B 1 35 ? 26.720 -52.966 11.199 1.00 27.39 35 ASP B CA 1
ATOM 1642 C C . ASP B 1 35 ? 26.458 -52.246 9.901 1.00 28.04 35 ASP B C 1
ATOM 1643 O O . ASP B 1 35 ? 26.680 -52.802 8.826 1.00 31.56 35 ASP B O 1
ATOM 1648 N N . LEU B 1 36 ? 25.987 -51.011 9.994 1.00 26.72 36 LEU B N 1
ATOM 1649 C CA . LEU B 1 36 ? 25.520 -50.312 8.804 1.00 26.48 36 LEU B CA 1
ATOM 1650 C C . LEU B 1 36 ? 26.579 -49.849 7.823 1.00 24.57 36 LEU B C 1
ATOM 1651 O O . LEU B 1 36 ? 26.320 -49.820 6.632 1.00 27.76 36 LEU B O 1
ATOM 1656 N N . TYR B 1 37 ? 27.771 -49.520 8.293 1.00 26.93 37 TYR B N 1
ATOM 1657 C CA . TYR B 1 37 ? 28.838 -49.212 7.358 1.00 27.81 37 TYR B CA 1
ATOM 1658 C C . TYR B 1 37 ? 29.305 -50.470 6.626 1.00 33.07 37 TYR B C 1
ATOM 1659 O O . TYR B 1 37 ? 29.909 -50.385 5.560 1.00 34.43 37 TYR B O 1
ATOM 1668 N N . GLN B 1 38 ? 29.036 -51.640 7.193 1.00 30.47 38 GLN B N 1
ATOM 1669 C CA . GLN B 1 38 ? 29.395 -52.870 6.515 1.00 30.99 38 GLN B CA 1
ATOM 1670 C C . GLN B 1 38 ? 28.330 -53.211 5.485 1.00 32.27 38 GLN B C 1
ATOM 1671 O O . GLN B 1 38 ? 28.639 -53.724 4.415 1.00 29.77 38 GLN B O 1
ATOM 1677 N N . GLU B 1 39 ? 27.075 -52.921 5.812 1.00 30.96 39 GLU B N 1
ATOM 1678 C CA . GLU B 1 39 ? 25.968 -53.176 4.892 1.00 27.73 39 GLU B CA 1
ATOM 1679 C C . GLU B 1 39 ? 25.870 -52.156 3.755 1.00 29.11 39 GLU B C 1
ATOM 1680 O O . GLU B 1 39 ? 25.509 -52.498 2.638 1.00 31.75 39 GLU B O 1
ATOM 1686 N N . TYR B 1 40 ? 26.191 -50.903 4.035 1.00 27.78 40 TYR B N 1
ATOM 1687 C CA . TYR B 1 40 ? 26.190 -49.890 2.991 1.00 26.57 40 TYR B CA 1
ATOM 1688 C C . TYR B 1 40 ? 27.535 -49.174 2.885 1.00 27.72 40 TYR B C 1
ATOM 1689 O O . TYR B 1 40 ? 27.630 -47.988 3.167 1.00 24.07 40 TYR B O 1
ATOM 1698 N N . PRO B 1 41 ? 28.578 -49.897 2.459 1.00 29.22 41 PRO B N 1
ATOM 1699 C CA . PRO B 1 41 ? 29.922 -49.332 2.336 1.00 33.27 41 PRO B CA 1
ATOM 1700 C C . PRO B 1 41 ? 29.995 -48.124 1.402 1.00 33.55 41 PRO B C 1
ATOM 1701 O O . PRO B 1 41 ? 30.930 -47.342 1.490 1.00 38.47 41 PRO B O 1
ATOM 1705 N N . ASP B 1 42 ? 29.021 -47.972 0.521 1.00 31.65 42 ASP B N 1
ATOM 1706 C CA . ASP B 1 42 ? 28.976 -46.803 -0.339 1.00 31.79 42 ASP B CA 1
ATOM 1707 C C . ASP B 1 42 ? 27.952 -45.797 0.181 1.00 33.95 42 ASP B C 1
ATOM 1708 O O . ASP B 1 42 ? 27.636 -44.810 -0.486 1.00 36.53 42 ASP B O 1
ATOM 1713 N N . GLU B 1 43 ? 27.428 -46.072 1.369 1.00 29.48 43 GLU B N 1
ATOM 1714 C CA . GLU B 1 43 ? 26.453 -45.208 2.022 1.00 29.12 43 GLU B CA 1
ATOM 1715 C C . GLU B 1 43 ? 25.148 -45.066 1.237 1.00 30.18 43 GLU B C 1
ATOM 1716 O O . GLU B 1 43 ? 24.426 -44.082 1.377 1.00 31.73 43 GLU B O 1
ATOM 1722 N N . ALA B 1 44 ? 24.838 -46.060 0.420 1.00 30.45 44 ALA B N 1
ATOM 1723 C CA . ALA B 1 44 ? 23.576 -46.061 -0.302 1.00 33.62 44 ALA B CA 1
ATOM 1724 C C . ALA B 1 44 ? 22.576 -46.933 0.424 1.00 31.04 44 ALA B C 1
ATOM 1725 O O . ALA B 1 44 ? 22.584 -48.151 0.282 1.00 31.40 44 ALA B O 1
ATOM 1727 N N . ILE B 1 45 ? 21.704 -46.293 1.189 1.00 31.43 45 ILE B N 1
ATOM 1728 C CA . ILE B 1 45 ? 20.806 -47.000 2.086 1.00 28.67 45 ILE B CA 1
ATOM 1729 C C . ILE B 1 45 ? 19.538 -47.521 1.407 1.00 27.79 45 ILE B C 1
ATOM 1730 O O . ILE B 1 45 ? 18.858 -46.803 0.693 1.00 28.45 45 ILE B O 1
ATOM 1735 N N . ASP B 1 46 ? 19.242 -48.790 1.645 1.00 33.00 46 ASP B N 1
ATOM 1736 C CA . ASP B 1 46 ? 17.975 -49.379 1.263 1.00 29.34 46 ASP B CA 1
ATOM 1737 C C . ASP B 1 46 ? 16.900 -48.946 2.264 1.00 30.60 46 ASP B C 1
ATOM 1738 O O . ASP B 1 46 ? 16.737 -49.554 3.316 1.00 32.45 46 ASP B O 1
ATOM 1743 N N . VAL B 1 47 ? 16.161 -47.901 1.913 1.00 30.23 47 VAL B N 1
ATOM 1744 C CA . VAL B 1 47 ? 15.197 -47.288 2.817 1.00 28.39 47 VAL B CA 1
ATOM 1745 C C . VAL B 1 47 ? 14.082 -48.226 3.235 1.00 29.69 47 VAL B C 1
ATOM 1746 O O . VAL B 1 47 ? 13.705 -48.269 4.404 1.00 34.91 47 VAL B O 1
ATOM 1750 N N . GLU B 1 48 ? 13.561 -48.978 2.284 1.00 31.53 48 GLU B N 1
ATOM 1751 C CA . GLU B 1 48 ? 12.473 -49.895 2.558 1.00 33.10 48 GLU B CA 1
ATOM 1752 C C . GLU B 1 48 ? 12.895 -50.953 3.560 1.00 31.89 48 GLU B C 1
ATOM 1753 O O . GLU B 1 48 ? 12.136 -51.303 4.451 1.00 35.09 48 GLU B O 1
ATOM 1759 N N . LYS B 1 49 ? 14.113 -51.454 3.420 1.00 31.46 49 LYS B N 1
ATOM 1760 C CA . LYS B 1 49 ? 14.622 -52.464 4.336 1.00 28.89 49 LYS B CA 1
ATOM 1761 C C . LYS B 1 49 ? 14.707 -51.898 5.747 1.00 31.12 49 LYS B C 1
ATOM 1762 O O . LYS B 1 49 ? 14.220 -52.509 6.707 1.00 35.47 49 LYS B O 1
ATOM 1768 N N . GLU B 1 50 ? 15.319 -50.720 5.855 1.00 29.52 50 GLU B N 1
ATOM 1769 C CA . GLU B 1 50 ? 15.445 -50.021 7.123 1.00 26.22 50 GLU B CA 1
ATOM 1770 C C . GLU B 1 50 ? 14.096 -49.777 7.765 1.00 23.79 50 GLU B C 1
ATOM 1771 O O . GLU B 1 50 ? 13.944 -49.911 8.971 1.00 27.35 50 GLU B O 1
ATOM 1777 N N . GLN B 1 51 ? 13.123 -49.398 6.953 1.00 26.42 51 GLN B N 1
ATOM 1778 C CA . GLN B 1 51 ? 11.808 -49.055 7.464 1.00 26.20 51 GLN B CA 1
ATOM 1779 C C . GLN B 1 51 ? 11.069 -50.275 7.981 1.00 26.47 51 GLN B C 1
ATOM 1780 O O . GLN B 1 51 ? 10.337 -50.187 8.949 1.00 28.89 51 GLN B O 1
ATOM 1786 N N . LYS B 1 52 ? 11.260 -51.411 7.323 1.00 28.48 52 LYS B N 1
ATOM 1787 C CA . LYS B 1 52 ? 10.573 -52.629 7.720 1.00 29.27 52 LYS B CA 1
ATOM 1788 C C . LYS B 1 52 ? 11.144 -53.153 9.022 1.00 31.54 52 LYS B C 1
ATOM 1789 O O . LYS B 1 52 ? 10.409 -53.606 9.898 1.00 34.63 52 LYS B O 1
ATOM 1795 N N . LEU B 1 53 ? 12.463 -53.076 9.145 1.00 30.63 53 LEU B N 1
ATOM 1796 C CA . LEU B 1 53 ? 13.122 -53.479 10.372 1.00 26.35 53 LEU B CA 1
ATOM 1797 C C . LEU B 1 53 ? 12.606 -52.672 11.552 1.00 25.55 53 LEU B C 1
ATOM 1798 O O . LEU B 1 53 ? 12.332 -53.224 12.609 1.00 33.14 53 LEU B O 1
ATOM 1803 N N . CYS B 1 54 ? 12.448 -51.370 11.378 1.00 26.98 54 CYS B N 1
ATOM 1804 C CA . CYS B 1 54 ? 11.963 -50.547 12.475 1.00 23.29 54 CYS B CA 1
ATOM 1805 C C . CYS B 1 54 ? 10.566 -50.957 12.869 1.00 24.89 54 CYS B C 1
ATOM 1806 O O . CYS B 1 54 ? 10.223 -50.938 14.035 1.00 28.97 54 CYS B O 1
ATOM 1809 N N . GLU B 1 55 ? 9.761 -51.343 11.891 1.00 26.78 55 GLU B N 1
ATOM 1810 C CA . GLU B 1 55 ? 8.389 -51.715 12.163 1.00 26.17 55 GLU B CA 1
ATOM 1811 C C . GLU B 1 55 ? 8.324 -52.977 13.007 1.00 27.15 55 GLU B C 1
ATOM 1812 O O . GLU B 1 55 ? 7.394 -53.155 13.776 1.00 29.21 55 GLU B O 1
ATOM 1818 N N . GLU B 1 56 ? 9.333 -53.831 12.881 1.00 29.70 56 GLU B N 1
ATOM 1819 C CA . GLU B 1 56 ? 9.315 -55.149 13.497 1.00 24.86 56 GLU B CA 1
ATOM 1820 C C . GLU B 1 56 ? 9.907 -55.205 14.886 1.00 27.81 56 GLU B C 1
ATOM 1821 O O . GLU B 1 56 ? 9.938 -56.267 15.477 1.00 38.53 56 GLU B O 1
ATOM 1827 N N . HIS B 1 57 ? 10.400 -54.090 15.405 1.00 31.45 57 HIS B N 1
ATOM 1828 C CA . HIS B 1 57 ? 11.006 -54.087 16.732 1.00 25.49 57 HIS B CA 1
ATOM 1829 C C . HIS B 1 57 ? 10.359 -53.050 17.642 1.00 29.59 57 HIS B C 1
ATOM 1830 O O . HIS B 1 57 ? 9.729 -52.109 17.163 1.00 31.85 57 HIS B O 1
ATOM 1837 N N . ASP B 1 58 ? 10.527 -53.227 18.954 1.00 29.52 58 ASP B N 1
ATOM 1838 C CA . ASP B 1 58 ? 9.922 -52.346 19.954 1.00 28.70 58 ASP B CA 1
ATOM 1839 C C . ASP B 1 58 ? 10.849 -51.228 20.377 1.00 29.07 58 ASP B C 1
ATOM 1840 O O . ASP B 1 58 ? 10.408 -50.162 20.784 1.00 26.81 58 ASP B O 1
ATOM 1845 N N . ARG B 1 59 ? 12.141 -51.497 20.302 1.00 28.85 59 ARG B N 1
ATOM 1846 C CA . ARG B 1 59 ? 13.149 -50.564 20.752 1.00 23.61 59 ARG B CA 1
ATOM 1847 C C . ARG B 1 59 ? 14.234 -50.414 19.702 1.00 25.97 59 ARG B C 1
ATOM 1848 O O . ARG B 1 59 ? 14.798 -51.409 19.236 1.00 25.97 59 ARG B O 1
ATOM 1856 N N . ILE B 1 60 ? 14.521 -49.170 19.330 1.00 21.44 60 ILE B N 1
ATOM 1857 C CA . ILE B 1 60 ? 15.575 -48.898 18.370 1.00 18.45 60 ILE B CA 1
ATOM 1858 C C . ILE B 1 60 ? 16.764 -48.217 19.049 1.00 23.52 60 ILE B C 1
ATOM 1859 O O . ILE B 1 60 ? 16.643 -47.125 19.599 1.00 23.36 60 ILE B O 1
ATOM 1864 N N . VAL B 1 61 ? 17.915 -48.877 19.013 1.00 23.10 61 VAL B N 1
ATOM 1865 C CA . VAL B 1 61 ? 19.119 -48.333 19.614 1.00 19.07 61 VAL B CA 1
ATOM 1866 C C . VAL B 1 61 ? 20.125 -47.893 18.556 1.00 21.02 61 VAL B C 1
ATOM 1867 O O . VAL B 1 61 ? 20.495 -48.656 17.681 1.00 24.58 61 VAL B O 1
ATOM 1871 N N . PHE B 1 62 ? 20.575 -46.653 18.660 1.00 21.96 62 PHE B N 1
ATOM 1872 C CA . PHE B 1 62 ? 21.600 -46.128 17.780 1.00 18.71 62 PHE B CA 1
ATOM 1873 C C . PHE B 1 62 ? 22.933 -46.124 18.488 1.00 21.10 62 PHE B C 1
ATOM 1874 O O . PHE B 1 62 ? 23.140 -45.329 19.400 1.00 25.30 62 PHE B O 1
ATOM 1882 N N . GLN B 1 63 ? 23.835 -47.008 18.081 1.00 19.20 63 GLN B N 1
ATOM 1883 C CA . GLN B 1 63 ? 25.138 -47.114 18.733 1.00 22.80 63 GLN B CA 1
ATOM 1884 C C . GLN B 1 63 ? 26.269 -46.578 17.863 1.00 18.41 63 GLN B C 1
ATOM 1885 O O . GLN B 1 63 ? 26.467 -47.047 16.757 1.00 26.88 63 GLN B O 1
ATOM 1891 N N . PHE B 1 64 ? 27.029 -45.623 18.372 1.00 19.21 64 PHE B N 1
ATOM 1892 C CA . PHE B 1 64 ? 28.077 -44.994 17.583 1.00 20.45 64 PHE B CA 1
ATOM 1893 C C . PHE B 1 64 ? 29.132 -44.319 18.446 1.00 20.06 64 PHE B C 1
ATOM 1894 O O . PHE B 1 64 ? 28.863 -43.962 19.576 1.00 24.66 64 PHE B O 1
ATOM 1902 N N . PRO B 1 65 ? 30.343 -44.137 17.911 1.00 23.59 65 PRO B N 1
ATOM 1903 C CA . PRO B 1 65 ? 31.316 -43.313 18.628 1.00 19.02 65 PRO B CA 1
ATOM 1904 C C . PRO B 1 65 ? 30.921 -41.861 18.568 1.00 20.06 65 PRO B C 1
ATOM 1905 O O . PRO B 1 65 ? 30.333 -41.456 17.585 1.00 18.54 65 PRO B O 1
ATOM 1909 N N . LEU B 1 66 ? 31.211 -41.089 19.605 1.00 23.24 66 LEU B N 1
ATOM 1910 C CA . LEU B 1 66 ? 30.933 -39.658 19.557 1.00 20.87 66 LEU B CA 1
ATOM 1911 C C . LEU B 1 66 ? 31.978 -38.934 18.713 1.00 21.16 66 LEU B C 1
ATOM 1912 O O . LEU B 1 66 ? 33.140 -38.884 19.076 1.00 20.67 66 LEU B O 1
ATOM 1917 N N . TYR B 1 67 ? 31.554 -38.396 17.574 1.00 21.39 67 TYR B N 1
ATOM 1918 C CA . TYR B 1 67 ? 32.433 -37.608 16.716 1.00 19.18 67 TYR B CA 1
ATOM 1919 C C . TYR B 1 67 ? 31.967 -36.170 16.675 1.00 21.03 67 TYR B C 1
ATOM 1920 O O . TYR B 1 67 ? 30.850 -35.894 16.259 1.00 22.86 67 TYR B O 1
ATOM 1929 N N . TRP B 1 68 ? 32.841 -35.265 17.090 1.00 18.53 68 TRP B N 1
ATOM 1930 C CA . TRP B 1 68 ? 32.522 -33.850 17.230 1.00 18.61 68 TRP B CA 1
ATOM 1931 C C . TRP B 1 68 ? 31.131 -33.655 17.815 1.00 21.29 68 TRP B C 1
ATOM 1932 O O . TRP B 1 68 ? 30.281 -32.969 17.244 1.00 23.30 68 TRP B O 1
ATOM 1943 N N . TYR B 1 69 ? 30.926 -34.319 18.953 1.00 20.18 69 TYR B N 1
ATOM 1944 C CA . TYR B 1 69 ? 29.746 -34.172 19.802 1.00 18.40 69 TYR B CA 1
ATOM 1945 C C . TYR B 1 69 ? 28.476 -34.596 19.093 1.00 18.37 69 TYR B C 1
ATOM 1946 O O . TYR B 1 69 ? 27.382 -34.176 19.438 1.00 17.30 69 TYR B O 1
ATOM 1955 N N . SER B 1 70 ? 28.659 -35.488 18.125 1.00 20.65 70 SER B N 1
ATOM 1956 C CA . SER B 1 70 ? 27.596 -36.017 17.287 1.00 17.79 70 SER B CA 1
ATOM 1957 C C . SER B 1 70 ? 27.973 -37.416 16.808 1.00 18.74 70 SER B C 1
ATOM 1958 O O . SER B 1 70 ? 28.858 -38.047 17.373 1.00 18.08 70 SER B O 1
ATOM 1961 N N . SER B 1 71 ? 27.314 -37.877 15.751 1.00 15.00 71 SER B N 1
ATOM 1962 C CA . SER B 1 71 ? 27.506 -39.230 15.235 1.00 17.16 71 SER B CA 1
ATOM 1963 C C . SER B 1 71 ? 28.370 -39.251 13.983 1.00 19.62 71 SER B C 1
ATOM 1964 O O . SER B 1 71 ? 28.675 -38.212 13.424 1.00 20.24 71 SER B O 1
ATOM 1967 N N . PRO B 1 72 ? 28.774 -40.444 13.534 1.00 22.47 72 PRO B N 1
ATOM 1968 C CA . PRO B 1 72 ? 29.375 -40.506 12.197 1.00 17.83 72 PRO B CA 1
ATOM 1969 C C . PRO B 1 72 ? 28.350 -40.068 11.163 1.00 19.88 72 PRO B C 1
ATOM 1970 O O . PRO B 1 72 ? 27.168 -40.092 11.487 1.00 23.03 72 PRO B O 1
ATOM 1974 N N . PRO B 1 73 ? 28.788 -39.649 9.963 1.00 19.85 73 PRO B N 1
ATOM 1975 C CA . PRO B 1 73 ? 27.905 -39.119 8.909 1.00 14.96 73 PRO B CA 1
ATOM 1976 C C . PRO B 1 73 ? 26.781 -40.052 8.451 1.00 18.90 73 PRO B C 1
ATOM 1977 O O . PRO B 1 73 ? 25.708 -39.562 8.151 1.00 20.85 73 PRO B O 1
ATOM 1981 N N . LEU B 1 74 ? 27.005 -41.358 8.404 1.00 21.35 74 LEU B N 1
ATOM 1982 C CA . LEU B 1 74 ? 25.986 -42.281 7.900 1.00 19.14 74 LEU B CA 1
ATOM 1983 C C . LEU B 1 74 ? 24.675 -42.305 8.692 1.00 19.68 74 LEU B C 1
ATOM 1984 O O . LEU B 1 74 ? 23.610 -42.504 8.112 1.00 19.92 74 LEU B O 1
ATOM 1989 N N . LEU B 1 75 ? 24.738 -42.113 10.009 1.00 18.40 75 LEU B N 1
ATOM 1990 C CA . LEU B 1 75 ? 23.514 -42.079 10.813 1.00 18.86 75 LEU B CA 1
ATOM 1991 C C . LEU B 1 75 ? 22.738 -40.812 10.538 1.00 20.17 75 LEU B C 1
ATOM 1992 O O . LEU B 1 75 ? 21.506 -40.808 10.534 1.00 24.18 75 LEU B O 1
ATOM 1997 N N . LYS B 1 76 ? 23.467 -39.732 10.304 1.00 19.97 76 LYS B N 1
ATOM 1998 C CA . LYS B 1 76 ? 22.828 -38.486 9.956 1.00 17.17 76 LYS B CA 1
ATOM 1999 C C . LYS B 1 76 ? 22.116 -38.649 8.621 1.00 19.21 76 LYS B C 1
ATOM 2000 O O . LYS B 1 76 ? 21.025 -38.130 8.429 1.00 23.60 76 LYS B O 1
ATOM 2006 N N . LYS B 1 77 ? 22.722 -39.406 7.714 1.00 19.57 77 LYS B N 1
ATOM 2007 C CA . LYS B 1 77 ? 22.116 -39.680 6.413 1.00 18.07 77 LYS B CA 1
ATOM 2008 C C . LYS B 1 77 ? 20.969 -40.678 6.569 1.00 21.42 77 LYS B C 1
ATOM 2009 O O . LYS B 1 77 ? 19.949 -40.577 5.900 1.00 24.31 77 LYS B O 1
ATOM 2015 N N . TRP B 1 78 ? 21.147 -41.638 7.469 1.00 21.67 78 TRP B N 1
ATOM 2016 C CA . TRP B 1 78 ? 20.084 -42.566 7.829 1.00 19.11 78 TRP B CA 1
ATOM 2017 C C . TRP B 1 78 ? 18.842 -41.827 8.312 1.00 23.54 78 TRP B C 1
ATOM 2018 O O . TRP B 1 78 ? 17.728 -42.161 7.940 1.00 24.43 78 TRP B O 1
ATOM 2029 N N . LEU B 1 79 ? 19.031 -40.825 9.157 1.00 22.07 79 LEU B N 1
ATOM 2030 C CA . LEU B 1 79 ? 17.902 -40.044 9.614 1.00 17.83 79 LEU B CA 1
ATOM 2031 C C . LEU B 1 79 ? 17.213 -39.354 8.449 1.00 19.40 79 LEU B C 1
ATOM 2032 O O . LEU B 1 79 ? 16.001 -39.438 8.309 1.00 24.77 79 LEU B O 1
ATOM 2037 N N . ASP B 1 80 ? 17.993 -38.674 7.619 1.00 22.26 80 ASP B N 1
ATOM 2038 C CA . ASP B 1 80 ? 17.465 -37.904 6.491 1.00 22.18 80 ASP B CA 1
ATOM 2039 C C . ASP B 1 80 ? 16.685 -38.748 5.481 1.00 23.99 80 ASP B C 1
ATOM 2040 O O . ASP B 1 80 ? 15.625 -38.333 5.008 1.00 24.34 80 ASP B O 1
ATOM 2045 N N . HIS B 1 81 ? 17.200 -39.927 5.156 1.00 23.35 81 HIS B N 1
ATOM 2046 C CA . HIS B 1 81 ? 16.575 -40.760 4.130 1.00 21.80 81 HIS B CA 1
ATOM 2047 C C . HIS B 1 81 ? 15.567 -41.794 4.608 1.00 21.63 81 HIS B C 1
ATOM 2048 O O . HIS B 1 81 ? 14.773 -42.268 3.812 1.00 31.33 81 HIS B O 1
ATOM 2055 N N . VAL B 1 82 ? 15.587 -42.151 5.888 1.00 25.21 82 VAL B N 1
ATOM 2056 C CA . VAL B 1 82 ? 14.690 -43.193 6.388 1.00 25.51 82 VAL B CA 1
ATOM 2057 C C . VAL B 1 82 ? 13.437 -42.615 7.041 1.00 21.81 82 VAL B C 1
ATOM 2058 O O . VAL B 1 82 ? 12.373 -43.207 6.969 1.00 26.98 82 VAL B O 1
ATOM 2062 N N . LEU B 1 83 ? 13.549 -41.451 7.664 1.00 23.44 83 LEU B N 1
ATOM 2063 C CA . LEU B 1 83 ? 12.401 -40.880 8.376 1.00 23.58 83 LEU B CA 1
ATOM 2064 C C . LEU B 1 83 ? 11.579 -40.030 7.442 1.00 20.53 83 LEU B C 1
ATOM 2065 O O . LEU B 1 83 ? 11.760 -38.827 7.361 1.00 24.26 83 LEU B O 1
ATOM 2070 N N . LEU B 1 84 ? 10.675 -40.656 6.713 1.00 22.47 84 LEU B N 1
ATOM 2071 C CA . LEU B 1 84 ? 10.032 -39.940 5.626 1.00 23.16 84 LEU B CA 1
ATOM 2072 C C . LEU B 1 84 ? 8.579 -39.604 5.892 1.00 26.11 84 LEU B C 1
ATOM 2073 O O . LEU B 1 84 ? 7.924 -40.241 6.707 1.00 26.84 84 LEU B O 1
ATOM 2078 N N . TYR B 1 85 ? 8.096 -38.589 5.182 1.00 27.77 85 TYR B N 1
ATOM 2079 C CA . TYR B 1 85 ? 6.712 -38.158 5.252 1.00 26.16 85 TYR B CA 1
ATOM 2080 C C . TYR B 1 85 ? 5.795 -39.328 4.977 1.00 28.01 85 TYR B C 1
ATOM 2081 O O . TYR B 1 85 ? 6.031 -40.106 4.068 1.00 31.51 85 TYR B O 1
ATOM 2090 N N . GLY B 1 86 ? 4.750 -39.461 5.775 1.00 29.46 86 GLY B N 1
ATOM 2091 C CA . GLY B 1 86 ? 3.799 -40.527 5.570 1.00 27.82 86 GLY B CA 1
ATOM 2092 C C . GLY B 1 86 ? 4.240 -41.832 6.178 1.00 29.65 86 GLY B C 1
ATOM 2093 O O . GLY B 1 86 ? 3.529 -42.832 6.112 1.00 30.79 86 GLY B O 1
ATOM 2094 N N . TRP B 1 87 ? 5.427 -41.840 6.760 1.00 25.27 87 TRP B N 1
ATOM 2095 C CA . TRP B 1 87 ? 5.870 -43.022 7.467 1.00 23.02 87 TRP B CA 1
ATOM 2096 C C . TRP B 1 87 ? 6.219 -42.653 8.890 1.00 28.41 87 TRP B C 1
ATOM 2097 O O . TRP B 1 87 ? 5.588 -43.135 9.828 1.00 31.90 87 TRP B O 1
ATOM 2108 N N . ALA B 1 88 ? 7.206 -41.777 9.046 1.00 26.68 88 ALA B N 1
ATOM 2109 C CA . ALA B 1 88 ? 7.685 -41.392 10.367 1.00 23.71 88 ALA B CA 1
ATOM 2110 C C . ALA B 1 88 ? 6.925 -40.204 10.933 1.00 26.33 88 ALA B C 1
ATOM 2111 O O . ALA B 1 88 ? 6.784 -40.094 12.147 1.00 28.66 88 ALA B O 1
ATOM 2113 N N . TYR B 1 89 ? 6.444 -39.320 10.062 1.00 26.27 89 TYR B N 1
ATOM 2114 C CA . TYR B 1 89 ? 5.615 -38.189 10.479 1.00 25.97 89 TYR B CA 1
ATOM 2115 C C . TYR B 1 89 ? 4.569 -37.849 9.428 1.00 29.49 89 TYR B C 1
ATOM 2116 O O . TYR B 1 89 ? 4.441 -38.550 8.437 1.00 31.06 89 TYR B O 1
ATOM 2125 N N . GLY B 1 90 ? 3.826 -36.768 9.647 1.00 32.36 90 GLY B N 1
ATOM 2126 C CA . GLY B 1 90 ? 2.822 -36.315 8.698 1.00 28.63 90 GLY B CA 1
ATOM 2127 C C . GLY B 1 90 ? 1.565 -37.164 8.714 1.00 39.03 90 GLY B C 1
ATOM 2128 O O . GLY B 1 90 ? 1.502 -38.141 9.457 1.00 37.00 90 GLY B O 1
ATOM 2129 N N . THR B 1 91 ? 0.600 -36.795 7.864 1.00 45.51 91 THR B N 1
ATOM 2130 C CA . THR B 1 91 ? -0.768 -37.350 7.819 1.00 49.23 91 THR B CA 1
ATOM 2131 C C . THR B 1 91 ? -0.919 -38.761 8.420 1.00 52.81 91 THR B C 1
ATOM 2132 O O . THR B 1 91 ? -1.344 -38.914 9.578 1.00 51.51 91 THR B O 1
ATOM 2136 N N . ASN B 1 92 ? -0.570 -39.785 7.650 1.00 43.34 92 ASN B N 1
ATOM 2137 C CA . ASN B 1 92 ? -0.684 -41.150 8.134 1.00 43.26 92 ASN B CA 1
ATOM 2138 C C . ASN B 1 92 ? 0.684 -41.678 8.488 1.00 39.87 92 ASN B C 1
ATOM 2139 O O . ASN B 1 92 ? 1.003 -42.831 8.220 1.00 35.54 92 ASN B O 1
ATOM 2144 N N . GLY B 1 93 ? 1.491 -40.813 9.094 1.00 38.75 93 GLY B N 1
ATOM 2145 C CA . GLY B 1 93 ? 2.884 -41.119 9.355 1.00 32.29 93 GLY B CA 1
ATOM 2146 C C . GLY B 1 93 ? 3.147 -41.416 10.806 1.00 31.64 93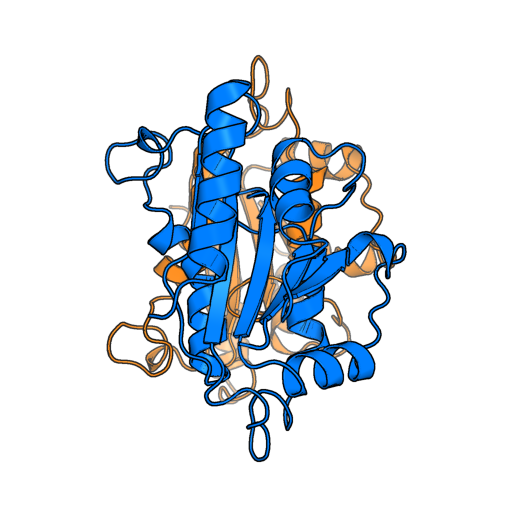 GLY B C 1
ATOM 2147 O O . GLY B 1 93 ? 3.776 -40.633 11.502 1.00 33.21 93 GLY B O 1
ATOM 2148 N N . THR B 1 94 ? 2.664 -42.568 11.252 1.00 31.06 94 THR B N 1
ATOM 2149 C CA . THR B 1 94 ? 2.707 -42.941 12.652 1.00 22.29 94 THR B CA 1
ATOM 2150 C C . THR B 1 94 ? 3.381 -44.290 12.868 1.00 25.62 94 THR B C 1
ATOM 2151 O O . THR B 1 94 ? 3.100 -44.968 13.841 1.00 26.84 94 THR B O 1
ATOM 2155 N N . ALA B 1 95 ? 4.260 -44.693 11.958 1.00 27.95 95 ALA B N 1
ATOM 2156 C CA . ALA B 1 95 ? 4.847 -46.032 12.014 1.00 23.60 95 ALA B CA 1
ATOM 2157 C C . ALA B 1 95 ? 5.724 -46.291 13.247 1.00 26.67 95 ALA B C 1
ATOM 2158 O O . ALA B 1 95 ? 6.073 -47.435 13.521 1.00 28.51 95 ALA B O 1
ATOM 2160 N N . LEU B 1 96 ? 6.097 -45.244 13.976 1.00 24.23 96 LEU B N 1
ATOM 2161 C CA . LEU B 1 96 ? 7.058 -45.409 15.064 1.00 26.55 96 LEU B CA 1
ATOM 2162 C C . LEU B 1 96 ? 6.549 -44.896 16.409 1.00 26.65 96 LEU B C 1
ATOM 2163 O O . LEU B 1 96 ? 7.256 -44.988 17.407 1.00 29.84 96 LEU B O 1
ATOM 2168 N N . ARG B 1 97 ? 5.330 -44.365 16.429 1.00 25.05 97 ARG B N 1
ATOM 2169 C CA . ARG B 1 97 ? 4.695 -43.940 17.670 1.00 26.23 97 ARG B CA 1
ATOM 2170 C C . ARG B 1 97 ? 4.638 -45.054 18.703 1.00 28.81 97 ARG B C 1
ATOM 2171 O O . ARG B 1 97 ? 4.092 -46.119 18.449 1.00 33.70 97 ARG B O 1
ATOM 2179 N N . GLY B 1 98 ? 5.213 -44.810 19.870 1.00 29.44 98 GLY B N 1
ATOM 2180 C CA . GLY B 1 98 ? 5.122 -45.767 20.953 1.00 25.60 98 GLY B CA 1
ATOM 2181 C C . GLY B 1 98 ? 6.333 -46.663 21.038 1.00 26.39 98 GLY B C 1
ATOM 2182 O O . GLY B 1 98 ? 6.496 -47.410 21.989 1.00 33.08 98 GLY B O 1
ATOM 2183 N N . LYS B 1 99 ? 7.190 -46.611 20.034 1.00 27.27 99 LYS B N 1
ATOM 2184 C CA . LYS B 1 99 ? 8.415 -47.369 20.124 1.00 26.06 99 LYS B CA 1
ATOM 2185 C C . LYS B 1 99 ? 9.381 -46.599 20.984 1.00 24.09 99 LYS B C 1
ATOM 2186 O O . LYS B 1 99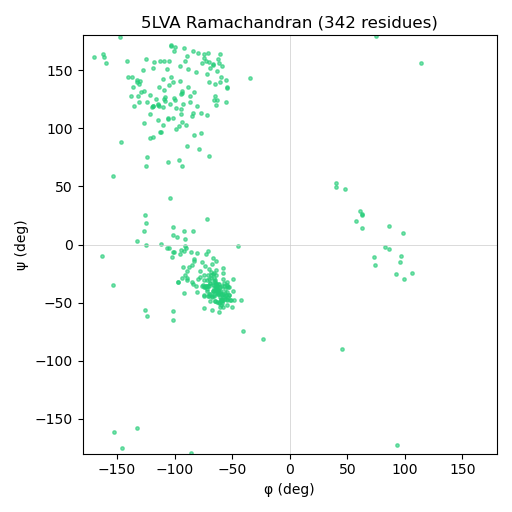 ? 9.178 -45.426 21.241 1.00 24.98 99 LYS B O 1
ATOM 2192 N N . GLU B 1 100 ? 10.430 -47.267 21.436 1.00 26.84 100 GLU B N 1
ATOM 2193 C CA . GLU B 1 100 ? 11.412 -46.621 22.284 1.00 25.58 100 GLU 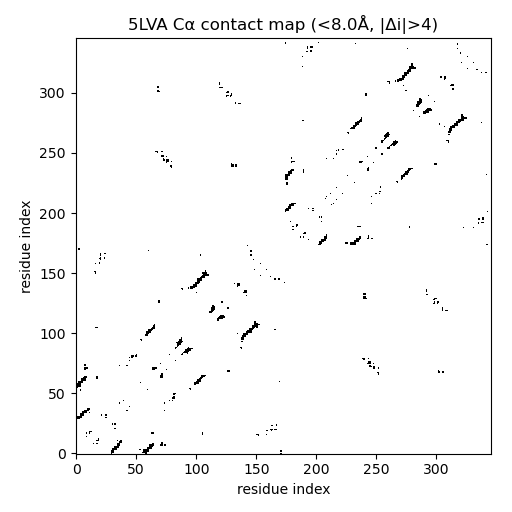B CA 1
ATOM 2194 C C . GLU B 1 100 ? 12.659 -46.278 21.500 1.00 23.68 100 GLU B C 1
ATOM 2195 O O . GLU B 1 100 ? 13.079 -47.033 20.631 1.00 22.99 100 GLU B O 1
ATOM 2201 N N . PHE B 1 101 ? 13.248 -45.144 21.854 1.00 21.61 101 PHE B N 1
ATOM 2202 C CA . PHE B 1 101 ? 14.394 -44.555 21.181 1.00 17.39 101 PHE B CA 1
ATOM 2203 C C . PHE B 1 101 ? 15.550 -44.443 22.182 1.00 20.71 101 PHE B C 1
ATOM 2204 O O . PHE B 1 101 ? 15.434 -43.751 23.178 1.00 21.95 101 PHE B O 1
ATOM 2212 N N . MET B 1 102 ? 16.657 -45.123 21.920 1.00 18.83 102 MET B N 1
ATOM 2213 C CA . MET B 1 102 ? 17.825 -45.050 22.786 1.00 17.40 102 MET B CA 1
ATOM 2214 C C . MET B 1 102 ? 19.116 -44.788 22.013 1.00 20.77 102 MET B C 1
ATOM 2215 O O . MET B 1 102 ? 19.346 -45.369 20.961 1.00 25.21 102 MET B O 1
ATOM 2220 N N . VAL B 1 103 ? 19.959 -43.918 22.551 1.00 18.82 103 VAL B N 1
ATOM 2221 C CA . VAL B 1 103 ? 21.295 -43.693 22.029 1.00 19.58 103 VAL B CA 1
ATOM 2222 C C . VAL B 1 103 ? 22.355 -44.350 22.918 1.00 21.38 103 VAL B C 1
ATOM 2223 O O . VAL B 1 103 ? 22.277 -44.269 24.123 1.00 25.04 103 VAL B O 1
ATOM 2227 N N . ALA B 1 104 ? 23.341 -44.997 22.312 1.00 22.73 104 ALA B N 1
ATOM 2228 C CA . ALA B 1 104 ? 24.497 -45.520 23.024 1.00 17.89 104 ALA B CA 1
ATOM 2229 C C . ALA B 1 104 ? 25.796 -45.015 22.391 1.00 21.85 104 ALA B C 1
ATOM 2230 O O . ALA B 1 104 ? 26.207 -45.486 21.339 1.00 24.57 104 ALA B O 1
ATOM 2232 N N . VAL B 1 105 ? 26.448 -44.062 23.046 1.00 26.45 105 VAL B N 1
ATOM 2233 C CA . VAL B 1 105 ? 27.670 -43.470 22.519 1.00 20.45 105 VAL B CA 1
ATOM 2234 C C . VAL B 1 105 ? 28.883 -43.803 23.337 1.00 21.75 105 VAL B C 1
ATOM 2235 O O . VAL B 1 105 ? 28.780 -44.126 24.513 1.00 25.59 105 VAL B O 1
ATOM 2239 N N . SER B 1 106 ? 30.037 -43.706 22.698 1.00 22.39 106 SER B N 1
ATOM 2240 C CA . SER B 1 106 ? 31.308 -43.837 23.369 1.00 18.42 106 SER B CA 1
ATOM 2241 C C . SER B 1 106 ? 32.103 -42.560 23.138 1.00 20.82 106 SER B C 1
ATOM 2242 O O . SER B 1 106 ? 32.253 -42.094 22.011 1.00 25.45 106 SER B O 1
ATOM 2245 N N . ALA B 1 107 ? 32.597 -41.968 24.205 1.00 20.94 107 ALA B N 1
ATOM 2246 C CA . ALA B 1 107 ? 33.303 -40.711 24.068 1.00 21.83 107 ALA B CA 1
ATOM 2247 C C . ALA B 1 107 ? 34.737 -40.843 24.544 1.00 22.65 107 ALA B C 1
ATOM 2248 O O . ALA B 1 107 ? 35.050 -41.662 25.392 1.00 24.17 107 ALA B O 1
ATOM 2250 N N . GLY B 1 108 ? 35.612 -40.029 23.988 1.00 23.00 108 GLY B N 1
ATOM 2251 C CA . GLY B 1 108 ? 37.013 -40.121 24.319 1.00 22.53 108 GLY B CA 1
ATOM 2252 C C . GLY B 1 108 ? 37.352 -39.353 25.569 1.00 24.06 108 GLY B C 1
ATOM 2253 O O . GLY B 1 108 ? 38.219 -39.764 26.317 1.00 32.59 108 GLY B O 1
ATOM 2254 N N . ALA B 1 109 ? 36.671 -38.234 25.787 1.00 24.01 109 ALA B N 1
ATOM 2255 C CA . ALA B 1 109 ? 36.883 -37.409 26.972 1.00 21.89 109 ALA B CA 1
ATOM 2256 C C . ALA B 1 109 ? 36.231 -38.062 28.172 1.00 23.99 109 ALA B C 1
ATOM 2257 O O . ALA B 1 109 ? 35.306 -38.844 28.006 1.00 26.88 109 ALA B O 1
ATOM 2259 N N . PRO B 1 110 ? 36.723 -37.743 29.386 1.00 25.92 110 PRO B N 1
ATOM 2260 C CA . PRO B 1 110 ? 36.161 -38.231 30.649 1.00 25.06 110 PRO B CA 1
ATOM 2261 C C . PRO B 1 110 ? 34.807 -37.628 30.973 1.00 24.90 110 PRO B C 1
ATOM 2262 O O . PRO B 1 110 ? 34.486 -36.533 30.502 1.00 23.47 110 PRO B O 1
ATOM 2266 N N . GLU B 1 111 ? 34.051 -38.343 31.800 1.00 22.42 111 GLU B N 1
ATOM 2267 C CA . GLU B 1 111 ? 32.742 -37.912 32.262 1.00 27.66 111 GLU B CA 1
ATOM 2268 C C . GLU B 1 111 ? 32.818 -36.541 32.886 1.00 29.95 111 GLU B C 1
ATOM 2269 O O . GLU B 1 111 ? 31.900 -35.745 32.745 1.00 34.15 111 GLU B O 1
ATOM 2275 N N . GLU B 1 112 ? 33.926 -36.267 33.562 1.00 29.80 112 GLU B N 1
ATOM 2276 C CA . GLU B 1 112 ? 34.119 -35.002 34.254 1.00 27.50 112 GLU B CA 1
ATOM 2277 C C . GLU B 1 112 ? 34.152 -33.804 33.317 1.00 25.15 112 GLU B C 1
ATOM 2278 O O . GLU B 1 112 ? 33.894 -32.685 33.733 1.00 28.79 112 GLU B O 1
ATOM 2284 N N . ALA B 1 113 ? 34.457 -34.046 32.049 1.00 28.28 113 ALA B N 1
ATOM 2285 C CA . ALA B 1 113 ? 34.544 -32.981 31.062 1.00 25.30 113 ALA B CA 1
ATOM 2286 C C . ALA B 1 113 ? 33.152 -32.545 30.598 1.00 25.03 113 ALA B C 1
ATOM 2287 O O . ALA B 1 113 ? 32.947 -31.399 30.214 1.00 23.07 113 ALA B O 1
ATOM 2289 N N . TYR B 1 114 ? 32.201 -33.469 30.658 1.00 23.81 114 TYR B N 1
ATOM 2290 C CA . TYR B 1 114 ? 30.876 -33.221 30.132 1.00 21.34 114 TYR B CA 1
ATOM 2291 C C . TYR B 1 114 ? 29.915 -32.700 31.194 1.00 20.45 114 TYR B C 1
ATOM 2292 O O . TYR B 1 114 ? 28.964 -33.369 31.563 1.00 20.43 114 TYR B O 1
ATOM 2301 N N . GLN B 1 115 ? 30.184 -31.478 31.647 1.00 21.27 115 GLN B N 1
ATOM 2302 C CA . GLN B 1 115 ? 29.337 -30.742 32.569 1.00 19.05 115 GLN B CA 1
ATOM 2303 C C . GLN B 1 115 ? 29.723 -29.275 32.509 1.00 21.05 115 GLN B C 1
ATOM 2304 O O . GLN B 1 115 ? 30.793 -28.938 32.046 1.00 21.19 115 GLN B O 1
ATOM 2310 N N . ALA B 1 116 ? 28.858 -28.412 33.021 1.00 27.74 116 ALA B N 1
ATOM 2311 C CA . ALA B 1 116 ? 29.061 -26.971 32.953 1.00 25.23 116 ALA B CA 1
ATOM 2312 C C . ALA B 1 116 ? 30.453 -26.534 33.395 1.00 27.53 116 ALA B C 1
ATOM 2313 O O . ALA B 1 116 ? 31.108 -25.761 32.706 1.00 36.36 116 ALA B O 1
ATOM 2315 N N . GLY B 1 117 ? 30.937 -27.013 34.522 1.00 21.69 117 GLY B N 1
ATOM 2316 C CA . GLY B 1 117 ? 32.265 -26.570 34.918 1.00 26.63 117 GLY B CA 1
ATOM 2317 C C . GLY B 1 117 ? 33.458 -27.248 34.256 1.00 25.51 117 GLY B C 1
ATOM 2318 O O . GLY B 1 117 ? 34.588 -26.823 34.456 1.00 23.55 117 GLY B O 1
ATOM 2319 N N . GLY B 1 118 ? 33.211 -28.298 33.473 1.00 23.86 118 GLY B N 1
ATOM 2320 C CA . GLY B 1 118 ? 34.270 -29.102 32.878 1.00 19.81 118 GLY B CA 1
ATOM 2321 C C . GLY B 1 118 ? 34.810 -28.585 31.557 1.00 22.38 118 GLY B C 1
ATOM 2322 O O . GLY B 1 118 ? 34.375 -27.555 31.065 1.00 23.75 118 GLY B O 1
ATOM 2323 N N . SER B 1 119 ? 35.766 -29.303 30.978 1.00 19.88 119 SER B N 1
ATOM 2324 C CA . SER B 1 119 ? 36.453 -28.799 29.794 1.00 20.04 119 SER B CA 1
ATOM 2325 C C . SER B 1 119 ? 35.604 -28.858 28.513 1.00 23.47 119 SER B C 1
ATOM 2326 O O . SER B 1 119 ? 35.897 -28.144 27.568 1.00 24.08 119 SER B O 1
ATOM 2329 N N . ASN B 1 120 ? 34.546 -29.668 28.493 1.00 19.90 120 ASN B N 1
ATOM 2330 C CA . ASN B 1 120 ? 33.619 -29.649 27.367 1.00 17.94 120 ASN B CA 1
ATOM 2331 C C . ASN B 1 120 ? 32.329 -28.890 27.640 1.00 21.61 120 ASN B C 1
ATOM 2332 O O . ASN B 1 120 ? 31.507 -28.734 26.737 1.00 24.92 120 ASN B O 1
ATOM 2337 N N . HIS B 1 121 ? 32.142 -28.462 28.887 1.00 20.32 121 HIS B N 1
ATOM 2338 C CA . HIS B 1 121 ? 31.160 -27.437 29.267 1.00 20.05 121 HIS B CA 1
ATOM 2339 C C . HIS B 1 121 ? 29.689 -27.861 29.243 1.00 22.85 121 HIS B C 1
ATOM 2340 O O . HIS B 1 121 ? 28.828 -27.151 29.740 1.00 25.44 121 HIS B O 1
ATOM 2347 N N . TYR B 1 122 ? 29.389 -29.016 28.685 1.00 22.83 122 TYR B N 1
ATOM 2348 C CA . TYR B 1 122 ? 28.002 -29.410 28.530 1.00 20.36 122 TYR B CA 1
ATOM 2349 C C . TYR B 1 122 ? 27.855 -30.872 28.819 1.00 19.87 122 TYR B C 1
ATOM 2350 O O . TYR B 1 122 ? 28.734 -31.652 28.493 1.00 21.69 122 TYR B O 1
ATOM 2359 N N . ALA B 1 123 ? 26.739 -31.240 29.425 1.00 15.23 123 ALA B N 1
ATOM 2360 C CA . ALA B 1 123 ? 26.425 -32.640 29.654 1.00 17.39 123 ALA B CA 1
ATOM 2361 C C . ALA B 1 123 ? 26.116 -33.365 28.345 1.00 18.94 123 ALA B C 1
ATOM 2362 O O . ALA B 1 123 ? 25.629 -32.756 27.391 1.00 24.35 123 ALA B O 1
ATOM 2364 N N . ILE B 1 124 ? 26.383 -34.664 28.309 1.00 21.18 124 ILE B N 1
ATOM 2365 C CA . ILE B 1 124 ? 26.033 -35.500 27.164 1.00 19.60 124 ILE B CA 1
ATOM 2366 C C . ILE B 1 124 ? 24.567 -35.344 26.813 1.00 20.57 124 ILE B C 1
ATOM 2367 O O . ILE B 1 124 ? 24.187 -35.221 25.655 1.00 26.37 124 ILE B O 1
ATOM 2372 N N . SER B 1 125 ? 23.754 -35.333 27.850 1.00 21.03 125 SER B N 1
ATOM 2373 C CA . SER B 1 125 ? 22.321 -35.088 27.761 1.00 21.76 125 SER B CA 1
ATOM 2374 C C . SER B 1 125 ? 22.000 -33.839 26.930 1.00 23.50 125 SER B C 1
ATOM 2375 O O . SER B 1 125 ? 21.071 -33.828 26.132 1.00 23.37 125 SER B O 1
ATOM 2378 N N . GLU B 1 126 ? 22.806 -32.798 27.111 1.00 25.02 126 GLU B N 1
ATOM 2379 C CA . GLU B 1 126 ? 22.649 -31.552 26.373 1.00 19.93 126 GLU B CA 1
ATOM 2380 C C . GLU B 1 126 ? 23.098 -31.641 24.918 1.00 21.00 126 GLU B C 1
ATOM 2381 O O . GLU B 1 126 ? 22.509 -31.024 24.042 1.00 27.31 126 GLU B O 1
ATOM 2387 N N . LEU B 1 127 ? 24.161 -32.393 24.670 1.00 24.06 127 LEU B N 1
ATOM 2388 C CA . LEU B 1 127 ? 24.738 -32.485 23.337 1.00 19.38 127 LEU B CA 1
ATOM 2389 C C . LEU B 1 127 ? 23.923 -33.400 22.445 1.00 20.76 127 LEU B C 1
ATOM 2390 O O . LEU B 1 127 ? 23.959 -33.284 21.216 1.00 24.86 127 LEU B O 1
ATOM 2395 N N . LEU B 1 128 ? 23.172 -34.300 23.062 1.00 19.83 128 LEU B N 1
ATOM 2396 C CA . LEU B 1 128 ? 22.423 -35.288 22.314 1.00 18.59 128 LEU B CA 1
ATOM 2397 C C . LEU B 1 128 ? 21.035 -34.800 21.991 1.00 19.58 128 LEU B C 1
ATOM 2398 O O . LEU B 1 128 ? 20.246 -35.549 21.429 1.00 20.02 128 LEU B O 1
ATOM 2403 N N . ARG B 1 129 ? 20.749 -33.542 22.331 1.00 20.77 129 ARG B N 1
ATOM 2404 C CA . ARG B 1 129 ? 19.444 -32.930 22.051 1.00 19.70 129 ARG B CA 1
ATOM 2405 C C . ARG B 1 129 ? 18.842 -33.213 20.679 1.00 18.48 129 ARG B C 1
ATOM 2406 O O . ARG B 1 129 ? 17.660 -33.538 20.603 1.00 20.86 129 ARG B O 1
ATOM 2414 N N . PRO B 1 130 ? 19.631 -33.057 19.596 1.00 17.99 130 PRO B N 1
ATOM 2415 C CA . PRO B 1 130 ? 19.018 -33.334 18.291 1.00 18.68 130 PRO B CA 1
ATOM 2416 C C . PRO B 1 130 ? 18.358 -34.704 18.242 1.00 19.37 130 PRO B C 1
ATOM 2417 O O . PRO B 1 130 ? 17.246 -34.799 17.749 1.00 21.25 130 PRO B O 1
ATOM 2421 N N . PHE B 1 131 ? 19.015 -35.723 18.781 1.00 18.43 131 PHE B N 1
ATOM 2422 C CA . PHE B 1 131 ? 18.478 -37.067 18.745 1.00 17.80 131 PHE B CA 1
ATOM 2423 C C . PHE B 1 131 ? 17.204 -37.144 19.580 1.00 18.64 131 PHE B C 1
ATOM 2424 O O . PHE B 1 131 ? 16.259 -37.843 19.224 1.00 21.02 131 PHE B O 1
ATOM 2432 N N . GLN B 1 132 ? 17.168 -36.388 20.670 1.00 19.85 132 GLN B N 1
ATOM 2433 C CA . GLN B 1 132 ? 16.003 -36.364 21.539 1.00 18.32 132 GLN B CA 1
ATOM 2434 C C . GLN B 1 132 ? 14.843 -35.666 20.845 1.00 19.88 132 GLN B C 1
ATOM 2435 O O . GLN B 1 132 ? 13.717 -36.144 20.870 1.00 21.99 132 GLN B O 1
ATOM 2441 N N . ALA B 1 133 ? 15.143 -34.538 20.215 1.00 19.35 133 ALA B N 1
ATOM 2442 C CA . ALA B 1 133 ? 14.163 -33.770 19.458 1.00 16.82 133 ALA B CA 1
ATOM 2443 C C . ALA B 1 133 ? 13.594 -34.598 18.321 1.00 19.95 133 ALA B C 1
ATOM 2444 O O . ALA B 1 133 ? 12.418 -34.488 17.987 1.00 24.57 133 ALA B O 1
ATOM 2446 N N . THR B 1 134 ? 14.449 -35.418 17.728 1.00 20.32 134 THR B N 1
ATOM 2447 C CA . THR B 1 134 ? 14.054 -36.307 16.657 1.00 19.30 134 THR B CA 1
ATOM 2448 C C . THR B 1 134 ? 13.062 -37.334 17.172 1.00 18.97 134 THR B C 1
ATOM 2449 O O . THR B 1 134 ? 12.018 -37.561 16.566 1.00 23.74 134 THR B O 1
ATOM 2453 N N . SER B 1 135 ? 13.416 -37.948 18.295 1.00 18.46 135 SER B N 1
ATOM 2454 C CA . SER B 1 135 ? 12.547 -38.849 19.032 1.00 20.83 135 SER B CA 1
ATOM 2455 C C . SER B 1 135 ? 11.203 -38.204 19.352 1.00 25.32 135 SER B C 1
ATOM 2456 O O . SER B 1 135 ? 10.158 -38.820 19.176 1.00 27.01 135 SER B O 1
ATOM 2459 N N . ASN B 1 136 ? 11.228 -36.960 19.812 1.00 19.92 136 ASN B N 1
ATOM 2460 C CA . ASN B 1 136 ? 9.991 -36.270 20.120 1.00 20.23 136 ASN B CA 1
ATOM 2461 C C . ASN B 1 136 ? 9.077 -36.121 18.901 1.00 22.12 136 ASN B C 1
ATOM 2462 O O . ASN B 1 136 ? 7.863 -36.272 19.000 1.00 24.73 136 ASN B O 1
ATOM 2467 N N . PHE B 1 137 ? 9.666 -35.813 17.753 1.00 22.51 137 PHE B N 1
ATOM 2468 C CA . PHE B 1 137 ? 8.894 -35.518 16.555 1.00 20.21 137 PHE B CA 1
ATOM 2469 C C . PHE B 1 137 ? 8.255 -36.760 15.949 1.00 20.84 137 PHE B C 1
ATOM 2470 O O . PHE B 1 137 ? 7.157 -36.703 15.422 1.00 26.44 137 PHE B O 1
ATOM 2478 N N . ILE B 1 138 ? 8.943 -37.887 16.021 1.00 23.31 138 ILE B N 1
ATOM 2479 C CA . ILE B 1 138 ? 8.423 -39.095 15.411 1.00 18.27 138 ILE B CA 1
ATOM 2480 C C . ILE B 1 138 ? 7.560 -39.914 16.364 1.00 20.11 138 ILE B C 1
ATOM 2481 O O . ILE B 1 138 ? 6.986 -40.920 15.968 1.00 24.02 138 ILE B O 1
ATOM 2486 N N . GLY B 1 139 ? 7.449 -39.467 17.612 1.00 24.92 139 GLY B N 1
ATOM 2487 C CA . GLY B 1 139 ? 6.544 -40.076 18.571 1.00 21.39 139 GLY B CA 1
ATOM 2488 C C . GLY B 1 139 ? 7.101 -41.258 19.336 1.00 23.88 139 GLY B C 1
ATOM 2489 O O . GLY B 1 139 ? 6.348 -42.023 19.928 1.00 25.06 139 GLY B O 1
ATOM 2490 N N . THR B 1 140 ? 8.417 -41.427 19.316 1.00 24.04 140 THR B N 1
ATOM 2491 C CA . THR B 1 140 ? 9.036 -42.469 20.125 1.00 20.90 140 THR B CA 1
ATOM 2492 C C . THR B 1 140 ? 9.254 -41.976 21.542 1.00 26.16 140 THR B C 1
ATOM 2493 O O . THR B 1 140 ? 9.147 -40.785 21.826 1.00 29.93 140 THR B O 1
ATOM 2497 N N . THR B 1 141 ? 9.545 -42.922 22.425 1.00 26.66 141 THR B N 1
ATOM 2498 C CA . THR B 1 141 ? 9.790 -42.656 23.828 1.00 20.74 141 THR B CA 1
ATOM 2499 C C . THR B 1 141 ? 11.285 -42.597 24.085 1.00 22.73 141 THR B C 1
ATOM 2500 O O . THR B 1 141 ? 11.994 -43.564 23.883 1.00 24.11 141 THR B O 1
ATOM 2504 N N . TYR B 1 142 ? 11.769 -41.448 24.521 1.00 26.45 142 TYR B N 1
ATOM 2505 C CA . TYR B 1 142 ? 13.201 -41.272 24.657 1.00 20.64 142 TYR B CA 1
ATOM 2506 C C . TYR B 1 142 ? 13.724 -41.895 25.947 1.00 24.79 142 TYR B C 1
ATOM 2507 O O . TYR B 1 142 ? 13.320 -41.512 27.044 1.00 23.28 142 TYR B O 1
ATOM 2516 N N . LEU B 1 143 ? 14.616 -42.868 25.795 1.00 24.47 143 LEU B N 1
ATOM 2517 C CA . LEU B 1 143 ? 15.187 -43.593 26.915 1.00 21.80 143 LEU B CA 1
ATOM 2518 C C . LEU B 1 143 ? 16.520 -42.990 27.316 1.00 22.58 143 LEU B C 1
ATOM 2519 O O . LEU B 1 143 ? 17.187 -42.384 26.501 1.00 26.63 143 LEU B O 1
ATOM 2524 N N . PRO B 1 144 ? 16.918 -43.145 28.577 1.00 23.72 144 PRO B N 1
ATOM 2525 C CA . PRO B 1 144 ? 18.226 -42.581 28.900 1.00 24.66 144 PRO B CA 1
ATOM 2526 C C . PRO B 1 144 ? 19.314 -43.296 28.137 1.00 23.17 144 PRO B C 1
ATOM 2527 O O . PRO B 1 144 ? 19.279 -44.519 28.032 1.00 24.34 144 PRO B O 1
ATOM 2531 N N . PRO B 1 145 ? 20.275 -42.536 27.607 1.00 24.04 145 PRO B N 1
ATOM 2532 C CA . PRO B 1 145 ? 21.349 -43.098 26.792 1.00 18.84 145 PRO B CA 1
ATOM 2533 C C . PRO B 1 145 ? 22.268 -44.000 27.585 1.00 22.41 145 PRO B C 1
ATOM 2534 O O . PRO B 1 145 ? 22.350 -43.871 28.788 1.00 22.80 145 PRO B O 1
ATOM 2538 N N . TYR B 1 146 ? 22.938 -44.920 26.920 1.00 22.07 146 TYR B N 1
ATOM 2539 C CA . TYR B 1 146 ? 24.092 -45.525 27.530 1.00 19.53 146 TYR B CA 1
ATOM 2540 C C . TYR B 1 146 ? 25.316 -44.740 27.071 1.00 26.01 146 TYR B C 1
ATOM 2541 O O . TYR B 1 146 ? 25.463 -44.430 25.886 1.00 22.79 146 TYR B O 1
ATOM 2550 N N . VAL B 1 147 ? 26.175 -44.386 28.017 1.00 21.70 147 VAL B N 1
ATOM 2551 C CA . VAL B 1 147 ? 27.373 -43.637 27.716 1.00 19.89 147 VAL B CA 1
ATOM 2552 C C . VAL B 1 147 ? 28.606 -44.272 28.318 1.00 26.17 147 VAL B C 1
ATOM 2553 O O . VAL B 1 147 ? 28.634 -44.592 29.497 1.00 28.40 147 VAL B O 1
ATOM 2557 N N . PHE B 1 148 ? 29.636 -44.431 27.502 1.00 25.01 148 PHE B N 1
ATOM 2558 C CA . PHE B 1 148 ? 30.913 -44.935 27.969 1.00 27.78 148 PHE B CA 1
ATOM 2559 C C . PHE B 1 148 ? 31.969 -43.872 27.729 1.00 27.00 148 PHE B C 1
ATOM 2560 O O . PHE B 1 148 ? 32.193 -43.469 26.591 1.00 27.96 148 PHE B O 1
ATOM 2568 N N . TYR B 1 149 ? 32.605 -43.407 28.796 1.00 21.54 149 TYR B N 1
ATOM 2569 C CA . TYR B 1 149 ? 33.573 -42.322 28.698 1.00 24.24 149 TYR B CA 1
ATOM 2570 C C . TYR B 1 149 ? 35.007 -42.831 28.690 1.00 30.57 149 TYR B C 1
ATOM 2571 O O . TYR B 1 149 ? 35.260 -44.002 28.952 1.00 33.19 149 TYR B O 1
ATOM 2580 N N . GLN B 1 150 ? 35.938 -41.928 28.404 1.00 31.01 150 GLN B N 1
ATOM 2581 C CA . GLN B 1 150 ? 37.344 -42.273 28.238 1.00 31.02 150 GLN B CA 1
ATOM 2582 C C . GLN B 1 150 ? 37.540 -43.473 27.321 1.00 33.65 150 GLN B C 1
ATOM 2583 O O . GLN B 1 150 ? 38.286 -44.376 27.652 1.00 39.29 150 GLN B O 1
ATOM 2589 N N . ALA B 1 151 ? 36.879 -43.465 26.166 1.00 34.09 151 ALA B N 1
ATOM 2590 C CA . ALA B 1 151 ? 36.907 -44.596 25.239 1.00 37.25 151 ALA B CA 1
ATOM 2591 C C . ALA B 1 151 ? 38.316 -45.028 24.843 1.00 40.29 151 ALA B C 1
ATOM 2592 O O . ALA B 1 151 ? 38.644 -46.216 24.865 1.00 44.53 151 ALA B O 1
ATOM 2594 N N . GLY B 1 152 ? 39.156 -44.069 24.487 1.00 35.56 152 GLY B N 1
ATOM 2595 C CA . GLY B 1 152 ? 40.515 -44.399 24.109 1.00 43.12 152 GLY B CA 1
ATOM 2596 C C . GLY B 1 152 ? 41.526 -44.589 25.231 1.00 40.98 152 GLY B C 1
ATOM 2597 O O . GLY B 1 152 ? 42.611 -45.103 24.987 1.00 43.63 152 GLY B O 1
ATOM 2598 N N . THR B 1 153 ? 41.194 -44.175 26.452 1.00 42.85 153 THR B N 1
ATOM 2599 C CA . THR B 1 153 ? 42.184 -44.182 27.530 1.00 43.57 153 THR B CA 1
ATOM 2600 C C . THR B 1 153 ? 41.717 -44.780 28.857 1.00 42.81 153 THR B C 1
ATOM 2601 O O . THR B 1 153 ? 42.469 -44.777 29.830 1.00 41.74 153 THR B O 1
ATOM 2605 N N . ALA B 1 154 ? 40.492 -45.293 28.904 1.00 44.02 154 ALA B N 1
ATOM 2606 C CA . ALA B 1 154 ? 40.015 -45.961 30.107 1.00 42.98 154 ALA B CA 1
ATOM 2607 C C . ALA B 1 154 ? 40.895 -47.158 30.414 1.00 50.39 154 ALA B C 1
ATOM 2608 O O . ALA B 1 154 ? 41.651 -47.628 29.563 1.00 51.34 154 ALA B O 1
ATOM 2610 N N . GLY B 1 155 ? 40.791 -47.658 31.635 1.00 55.67 155 GLY B N 1
ATOM 2611 C CA . GLY B 1 155 ? 41.716 -48.671 32.099 1.00 59.68 155 GLY B CA 1
ATOM 2612 C C . GLY B 1 155 ? 41.221 -50.095 32.046 1.00 59.78 155 GLY B C 1
ATOM 2613 O O . GLY B 1 155 ? 40.167 -50.408 32.589 1.00 67.67 155 GLY B O 1
ATOM 2614 N N . LYS B 1 156 ? 41.982 -50.940 31.362 1.00 64.65 156 LYS B N 1
ATOM 2615 C CA . LYS B 1 156 ? 41.914 -52.381 31.543 1.00 64.73 156 LYS B CA 1
ATOM 2616 C C . LYS B 1 156 ? 40.510 -52.938 31.598 1.00 58.21 156 LYS B C 1
ATOM 2617 O O . LYS B 1 156 ? 39.901 -53.329 30.604 1.00 51.66 156 LYS B O 1
ATOM 2623 N N . SER B 1 157 ? 40.035 -52.970 32.839 1.00 62.70 157 SER B N 1
ATOM 2624 C CA . SER B 1 157 ? 38.796 -53.614 33.212 1.00 58.49 157 SER B CA 1
ATOM 2625 C C . SER B 1 157 ? 37.645 -52.617 33.315 1.00 54.08 157 SER B C 1
ATOM 2626 O O . SER B 1 157 ? 36.550 -52.979 33.727 1.00 51.50 157 SER B O 1
ATOM 2629 N N . GLU B 1 158 ? 37.889 -51.368 32.933 1.00 54.34 158 GLU B N 1
ATOM 2630 C CA . GLU B 1 158 ? 36.792 -50.434 32.737 1.00 51.97 158 GLU B CA 1
ATOM 2631 C C . GLU B 1 158 ? 36.037 -50.813 31.475 1.00 44.21 158 GLU B C 1
ATOM 2632 O O . GLU B 1 158 ? 34.815 -50.741 31.422 1.00 40.45 158 GLU B O 1
ATOM 2638 N N . LEU B 1 159 ? 36.788 -51.231 30.464 1.00 44.81 159 LEU B N 1
ATOM 2639 C CA . LEU B 1 159 ? 36.228 -51.558 29.162 1.00 43.11 159 LEU B CA 1
ATOM 2640 C C . LEU B 1 159 ? 35.229 -52.709 29.229 1.00 42.43 159 LEU B C 1
ATOM 2641 O O . LEU B 1 159 ? 34.075 -52.549 28.854 1.00 45.52 159 LEU B O 1
ATOM 2646 N N . ALA B 1 160 ? 35.660 -53.867 29.708 1.00 43.48 160 ALA B N 1
ATOM 2647 C CA . ALA B 1 160 ? 34.775 -55.023 29.739 1.00 42.11 160 ALA B CA 1
ATOM 2648 C C . ALA B 1 160 ? 33.607 -54.772 30.672 1.00 39.12 160 ALA B C 1
ATOM 2649 O O . ALA B 1 160 ? 32.488 -55.199 30.413 1.00 40.86 160 ALA B O 1
ATOM 2651 N N . GLU B 1 161 ? 33.891 -54.078 31.765 1.00 40.83 161 GLU B N 1
ATOM 2652 C CA . GLU B 1 161 ? 32.876 -53.655 32.713 1.00 40.77 161 GLU B CA 1
ATOM 2653 C C . GLU B 1 161 ? 31.788 -52.883 31.987 1.00 45.93 161 GLU B C 1
ATOM 2654 O O . GLU B 1 161 ? 30.603 -53.193 32.108 1.00 47.47 161 GLU B O 1
ATOM 2660 N N . GLY B 1 162 ? 32.206 -51.883 31.217 1.00 42.31 162 GLY B N 1
ATOM 2661 C CA . GLY B 1 162 ? 31.290 -51.091 30.424 1.00 39.08 162 GLY B CA 1
ATOM 2662 C C . GLY B 1 162 ? 30.666 -51.882 29.290 1.00 39.37 162 GLY B C 1
ATOM 2663 O O . GLY B 1 162 ? 29.572 -51.570 28.832 1.00 39.66 162 GLY B O 1
ATOM 2664 N N . ALA B 1 163 ? 31.365 -52.909 28.826 1.00 37.22 163 ALA B N 1
ATOM 2665 C CA . ALA B 1 163 ? 30.806 -53.794 27.820 1.00 38.42 163 ALA B CA 1
ATOM 2666 C C . ALA B 1 163 ? 29.607 -54.540 28.393 1.00 37.73 163 ALA B C 1
ATOM 2667 O O . ALA B 1 163 ? 28.544 -54.586 27.790 1.00 36.33 163 ALA B O 1
ATOM 2669 N N . THR B 1 164 ? 29.768 -55.108 29.577 1.00 36.91 164 THR B N 1
ATOM 2670 C CA . THR B 1 164 ? 28.678 -55.857 30.168 1.00 39.36 164 THR B CA 1
ATOM 2671 C C . THR B 1 164 ? 27.544 -54.933 30.632 1.00 39.68 164 THR B C 1
ATOM 2672 O O . THR B 1 164 ? 26.386 -55.338 30.677 1.00 43.36 164 THR B O 1
ATOM 2676 N N . GLN B 1 165 ? 27.859 -53.685 30.951 1.00 40.51 165 GLN B N 1
ATOM 2677 C CA . GLN B 1 165 ? 26.816 -52.761 31.394 1.00 42.38 165 GLN B CA 1
ATOM 2678 C C . GLN B 1 165 ? 26.005 -52.181 30.240 1.00 40.74 165 GLN B C 1
ATOM 2679 O O . GLN B 1 165 ? 24.831 -51.850 30.401 1.00 39.60 165 GLN B O 1
ATOM 2685 N N . TYR B 1 166 ? 26.642 -52.052 29.082 1.00 37.55 166 TYR B N 1
ATOM 2686 C CA . TYR B 1 166 ? 25.953 -51.654 27.862 1.00 35.41 166 TYR B CA 1
ATOM 2687 C C . TYR B 1 166 ? 24.838 -52.646 27.561 1.00 35.68 166 TYR B C 1
ATOM 2688 O O . TYR B 1 166 ? 23.695 -52.263 27.305 1.00 37.88 166 TYR B O 1
ATOM 2697 N N . ARG B 1 167 ? 25.184 -53.925 27.636 1.00 34.14 167 ARG B N 1
ATOM 2698 C CA . ARG B 1 167 ? 24.243 -55.016 27.430 1.00 35.42 167 ARG B CA 1
ATOM 2699 C C . ARG B 1 167 ? 23.038 -54.939 28.360 1.00 32.95 167 ARG B C 1
ATOM 2700 O O . ARG B 1 167 ? 21.901 -55.069 27.928 1.00 37.00 167 ARG B O 1
ATOM 2708 N N . GLU B 1 168 ? 23.294 -54.712 29.641 1.00 38.64 168 GLU B N 1
ATOM 2709 C CA . GLU B 1 168 ? 22.234 -54.628 30.632 1.00 40.83 168 GLU B CA 1
ATOM 2710 C C . GLU B 1 168 ? 21.316 -53.436 30.368 1.00 39.16 168 GLU B C 1
ATOM 2711 O O . GLU B 1 168 ? 20.105 -53.542 30.503 1.00 38.61 168 GLU B O 1
ATOM 2717 N N . HIS B 1 169 ? 21.901 -52.307 29.982 1.00 37.57 169 HIS B N 1
ATOM 2718 C CA . HIS B 1 169 ? 21.135 -51.100 29.695 1.00 31.59 169 HIS B CA 1
ATOM 2719 C C . HIS B 1 169 ? 20.245 -51.252 28.459 1.00 32.90 169 HIS B C 1
ATOM 2720 O O . HIS B 1 169 ? 19.160 -50.698 28.394 1.00 32.56 169 HIS B O 1
ATOM 2727 N N . VAL B 1 170 ? 20.715 -51.997 27.469 1.00 35.28 170 VAL B N 1
ATOM 2728 C CA . VAL B 1 170 ? 19.945 -52.184 26.240 1.00 36.59 170 VAL B CA 1
ATOM 2729 C C . VAL B 1 170 ? 18.716 -53.059 26.482 1.00 36.34 170 VAL B C 1
ATOM 2730 O O . VAL B 1 170 ? 17.627 -52.764 25.990 1.00 31.73 170 VAL B O 1
ATOM 2734 N N . LEU B 1 171 ? 18.900 -54.126 27.257 1.00 40.49 171 LEU B N 1
ATOM 2735 C CA . LEU B 1 171 ? 17.824 -55.068 27.576 1.00 34.45 171 LEU B CA 1
ATOM 2736 C C . LEU B 1 171 ? 16.961 -54.601 28.739 1.00 34.07 171 LEU B C 1
ATOM 2737 O O . LEU B 1 171 ? 15.899 -55.162 28.996 1.00 35.49 171 LEU B O 1
ATOM 2742 N N . LYS B 1 172 ? 17.433 -53.577 29.442 1.00 37.65 172 LYS B N 1
ATOM 2743 C CA . LYS B 1 172 ? 16.756 -53.054 30.617 1.00 31.59 172 LYS B CA 1
ATOM 2744 C C . LYS B 1 172 ? 15.343 -52.591 30.286 1.00 38.04 172 LYS B C 1
ATOM 2745 O O . LYS B 1 172 ? 15.043 -52.238 29.145 1.00 39.74 172 LYS B O 1
ATOM 2751 N N . SER B 1 173 ? 14.476 -52.614 31.290 1.00 36.04 173 SER B N 1
ATOM 2752 C CA . SER B 1 173 ? 13.136 -52.072 31.173 1.00 34.28 173 SER B CA 1
ATOM 2753 C C . SER B 1 173 ? 13.062 -50.768 31.946 1.00 33.98 173 SER B C 1
ATOM 2754 O O . SER B 1 173 ? 13.779 -50.591 32.921 1.00 45.48 173 SER B O 1
ATOM 2757 N N . PHE B 1 174 ? 12.204 -49.853 31.517 1.00 38.08 174 PHE B N 1
ATOM 2758 C CA . PHE B 1 174 ? 12.144 -48.529 32.129 1.00 37.60 174 PHE B CA 1
ATOM 2759 C C . PHE B 1 174 ? 10.728 -48.170 32.560 1.00 43.25 174 PHE B C 1
ATOM 2760 O O . PHE B 1 174 ? 9.756 -48.623 31.957 1.00 54.50 174 PHE B O 1
#

CATH classification: 3.40.50.360

Nearest PDB structures (foldseek):
  5lva-assembly2_B  TM=1.006E+00  e=2.544E-37  Bacillus subtilis
  3f2v-assembly1_A-2  TM=9.600E-01  e=3.513E-20  Treponema denticola
  3l9x-assembly1_B  TM=9.443E-01  e=3.022E-18  Escherichia coli K-12
  3l9w-assembly1_B  TM=9.443E-01  e=6.027E-18  Escherichia coli K-12
  3l9w-assembly1_A  TM=9.538E-01  e=2.893E-17  Escherichia coli K-12

Foldseek 3Di:
DQEEEEEEDLDLVPFDQLVLLLVVCPPPPNYDYDYVCVVCVVLPDPQVVVLVSLLVGQEYEYEAEQDVLHGPVSVVVNLVRRCDDLDQAHDNNQSNANGAYEYEYEYQAAQQQADCVHVVRHHNCVSCVVVVVSCVRRHHHYDYYHYHYNRPNPDDVVSNVSSVVSVCRSVDDD/DEEEEEDLCLPVDDQLVLLLVLCVPPDPYDYDYVCVVCVVLPDPQVVVLVVLLPDQEYEYEAEQDPLHHPVSVVVVLVRNCDECDQDHDVHQSNANGAYEYEYEYQADQQQADCVHVVRHHNVVSCVVSVVSCVRSHHHYDYYHYHYNRPHDDDVSRVVSSVVSVCRRPDDD

Sequence (346 aa):
MKVLVLAFHPNMEQSVVNRAFADTLKDAPGITLRDLYQEYPDEAIDVEKEQKLCEEHDRIVFQFPLYWYSSPPLLKKWLDHVLLYGWAYGTNGTALRGKEFMVAVSAGAPEEAYQAGGSNHYAISELLRPFQATSNFIGTTYLPPYVFYQAGTAGKSELAEGATQYREHVLKSFVLVLAFHPNMEQSVVNRAFADTLKDAPGITLRDLYQEYPDEAIDVEKEQKLCEEHDRIVFQFPLYWYSSPPLLKKWLDHVLLYGWAYGTNGTALRGKEFMVAVSAGAPEEAYQAGGSNHYAISELLRPFQATSNFIGTTYLPPYVFYQAGTAGKSELAEGATQYREHVLKSF